Protein AF-X0VNX2-F1 (afdb_monomer)

Nearest PDB structures (foldseek):
  1aor-assembly1_B  TM=9.567E-01  e=1.109E-18  Pyrococcus furiosus
  1b4n-assembly1_D  TM=9.489E-01  e=1.816E-16  Pyrococcus furiosus
  8c0z-assembly1_A  TM=9.147E-01  e=2.498E-16  Aromatoleum aromaticum
  6x6u-assembly1_C  TM=9.222E-01  e=1.844E-14  Pyrococcus furiosus COM1

Radius of gyration: 19.94 Å; Cα contacts (8 Å, |Δi|>4): 440; chains: 1; bounding box: 44×45×60 Å

Foldseek 3Di:
DADPLADDPAFDCVVVVCVVVVHDDDDDDDDDDDDDPDVPVVCVVLVVVLVVLVPDPCLVVQLQQPQLQCLVVQQVLQWFAALLNPGSHDPLSVLQGSVVQNVAFFDHFADDPPDPSRNWTWTADCDDPLHGQTHTDDHPQLSRLQPRRLQASHNSLSSVLSSLCNVLSHRSNQLSLVNSLVQVCVVVVLDDCVLVVVDHDHRNPSVSSSVLSVCLSVCHRNNVQSVVALVSVCVVRVVSVVRQDDDPRTGDTRTHCVSPVVVD

Sequence (264 aa):
FTSEWSRNAGRIGIGAVMGSKNLKAIVVRGGKDMPVADIDRVIKISTQAYKELNAHPMMNQWQRQGLMGVMDYANEMGILPTYNFRDTHYEKAGDINGSTMEANYKIGNTACFGCPMCCGNINLVKEGKYAGTVVEGPEYETAAMLGSNVGINNFACILRGNHLCDDLGVDTISMGNLIAAVIEGYEKELLTLDDLDGKPIGWGDEQRILELIEQTAKCESIGATLALGAKGVLKRWPQLESAVLHVKGLEQSAYDCRGASSMA

pLDDT: mean 96.73, std 3.02, range [74.62, 98.88]

InterPro domains:
  IPR001203 Aldehyde ferredoxin oxidoreductase, C-terminal [PF01314] (45-264)
  IPR013983 Aldehyde ferredoxin oxidoreductase, N-terminal [PF02730] (5-30)
  IPR013984 Aldehyde ferredoxin oxidoreductase, domain 2 [G3DSA:1.10.569.10] (66-255)
  IPR013985 Aldehyde ferredoxin oxidoreductase, domain 3 [G3DSA:1.10.599.10] (65-264)
  IPR036021 Aldehyde ferredoxin oxidoreductase-like, C-terminal [SSF48310] (36-264)
  IPR036503 Aldehyde ferredoxin oxidoreductase, N-terminal domain superfamily [G3DSA:3.60.9.10] (1-36)
  IPR036503 Aldehyde ferredoxin oxidoreductase, N-terminal domain superfamily [SSF56228] (4-36)
  IPR051919 Tungsten-dependent aldehyde ferredoxin oxidoreductase [PTHR30038] (3-263)

Structure (mmCIF, N/CA/C/O backbone):
data_AF-X0VNX2-F1
#
_entry.id   AF-X0VNX2-F1
#
loop_
_atom_site.group_PDB
_atom_site.id
_atom_site.type_symbol
_atom_site.label_atom_id
_atom_site.label_alt_id
_atom_site.label_comp_id
_atom_site.label_asym_id
_atom_site.label_entity_id
_atom_site.label_seq_id
_atom_site.pdbx_PDB_ins_code
_atom_site.Cartn_x
_atom_site.Cartn_y
_atom_site.Cartn_z
_atom_site.occupancy
_atom_site.B_iso_or_equiv
_atom_site.auth_seq_id
_atom_site.auth_comp_id
_atom_site.auth_asym_id
_atom_site.auth_atom_id
_atom_site.pdbx_PDB_model_num
ATOM 1 N N . PHE A 1 1 ? 1.371 -12.497 -2.703 1.00 74.62 1 PHE A N 1
ATOM 2 C CA . PHE A 1 1 ? 2.709 -13.093 -2.486 1.00 74.62 1 PHE A CA 1
ATOM 3 C C . PHE A 1 1 ? 3.752 -12.137 -3.039 1.00 74.62 1 PHE A C 1
ATOM 5 O O . PHE A 1 1 ? 3.437 -11.433 -3.996 1.00 74.62 1 PHE A O 1
ATOM 12 N N . THR A 1 2 ? 4.942 -12.107 -2.444 1.00 84.25 2 THR A N 1
ATOM 13 C CA . THR A 1 2 ? 6.013 -11.150 -2.772 1.00 84.25 2 THR A CA 1
ATOM 14 C C . THR A 1 2 ? 7.145 -11.861 -3.522 1.00 84.25 2 THR A C 1
ATOM 16 O O . THR A 1 2 ? 7.442 -13.026 -3.252 1.00 84.25 2 THR A O 1
ATOM 19 N N . SER A 1 3 ? 7.756 -11.181 -4.487 1.00 90.38 3 SER A N 1
ATOM 20 C CA . SER A 1 3 ? 8.905 -11.625 -5.284 1.00 90.38 3 SER A CA 1
ATOM 21 C C . SER A 1 3 ? 9.914 -10.484 -5.404 1.00 90.38 3 SER A C 1
ATOM 23 O O . SER A 1 3 ? 9.538 -9.334 -5.223 1.00 90.38 3 SER A O 1
ATOM 25 N N . GLU A 1 4 ? 11.192 -10.787 -5.657 1.00 85.44 4 GLU A N 1
ATOM 26 C CA . GLU A 1 4 ? 12.245 -9.763 -5.818 1.00 85.44 4 GLU A CA 1
ATOM 27 C C . GLU A 1 4 ? 12.226 -8.689 -4.709 1.00 85.44 4 GLU A C 1
ATOM 29 O O . GLU A 1 4 ? 12.265 -7.498 -4.992 1.00 85.44 4 GLU A O 1
ATOM 34 N N . TRP A 1 5 ? 12.136 -9.129 -3.445 1.00 85.94 5 TRP A N 1
ATOM 35 C CA . TRP A 1 5 ? 12.034 -8.305 -2.227 1.00 85.94 5 TRP A CA 1
ATOM 36 C C . TRP A 1 5 ? 10.717 -7.522 -2.044 1.00 85.94 5 TRP A C 1
ATOM 38 O O . TRP A 1 5 ? 10.200 -7.531 -0.933 1.00 85.94 5 TRP A O 1
ATOM 48 N N . SER A 1 6 ? 10.127 -6.946 -3.095 1.00 89.00 6 SER A N 1
ATOM 49 C CA . SER A 1 6 ? 9.011 -5.979 -2.987 1.00 89.00 6 SER A CA 1
ATOM 50 C C . SER A 1 6 ? 7.908 -6.112 -4.048 1.00 89.00 6 SER A C 1
ATOM 52 O O . SER A 1 6 ? 6.901 -5.418 -3.996 1.00 89.00 6 SER A O 1
ATOM 54 N N . ARG A 1 7 ? 8.057 -6.980 -5.056 1.00 93.06 7 ARG A N 1
ATOM 55 C CA . ARG A 1 7 ? 7.089 -7.114 -6.158 1.00 93.06 7 ARG A CA 1
ATOM 56 C C . ARG A 1 7 ? 5.939 -8.021 -5.760 1.00 93.06 7 ARG A C 1
ATOM 58 O O . ARG A 1 7 ? 6.142 -9.226 -5.576 1.00 93.06 7 ARG A O 1
ATOM 65 N N . ASN A 1 8 ? 4.723 -7.487 -5.698 1.00 93.31 8 ASN A N 1
ATOM 66 C CA . ASN A 1 8 ? 3.573 -8.247 -5.221 1.00 93.31 8 ASN A CA 1
ATOM 67 C C . ASN A 1 8 ? 2.614 -8.642 -6.346 1.00 93.31 8 ASN A C 1
ATOM 69 O O . ASN A 1 8 ? 2.212 -7.843 -7.188 1.00 93.31 8 ASN A O 1
ATOM 73 N N . ALA A 1 9 ? 2.124 -9.872 -6.259 1.00 92.88 9 ALA A N 1
ATOM 74 C CA . ALA A 1 9 ? 0.806 -10.212 -6.768 1.00 92.88 9 ALA A CA 1
ATOM 75 C C . ALA A 1 9 ? -0.128 -10.250 -5.543 1.00 92.88 9 ALA A C 1
ATOM 77 O O . ALA A 1 9 ? -0.164 -11.229 -4.785 1.00 92.88 9 ALA A O 1
ATOM 78 N N . GLY A 1 10 ? -0.724 -9.085 -5.257 1.00 86.50 10 GLY A N 1
ATOM 79 C CA . GLY A 1 10 ? -1.229 -8.738 -3.922 1.00 86.50 10 GLY A CA 1
ATOM 80 C C . GLY A 1 10 ? -2.707 -9.039 -3.679 1.00 86.50 10 GLY A C 1
ATOM 81 O O . GLY A 1 10 ? -3.056 -9.551 -2.621 1.00 86.50 10 GLY A O 1
ATOM 82 N N . ARG A 1 11 ? -3.577 -8.774 -4.657 1.00 95.50 11 ARG A N 1
ATOM 83 C CA . ARG A 1 11 ? -5.034 -8.789 -4.446 1.00 95.50 11 ARG A CA 1
ATOM 84 C C . ARG A 1 11 ? -5.656 -10.180 -4.618 1.00 95.50 11 ARG A C 1
ATOM 86 O O . ARG A 1 11 ? -4.986 -11.138 -5.007 1.00 95.50 11 ARG A O 1
ATOM 93 N N . ILE A 1 12 ? -6.958 -10.283 -4.331 1.00 95.25 12 ILE A N 1
ATOM 94 C CA . ILE A 1 12 ? -7.830 -11.462 -4.540 1.00 95.25 12 ILE A CA 1
ATOM 95 C C . ILE A 1 12 ? -7.378 -12.767 -3.851 1.00 95.25 12 ILE A C 1
ATOM 97 O O . ILE A 1 12 ? -7.804 -13.856 -4.230 1.00 95.25 12 ILE A O 1
ATOM 101 N N . GLY A 1 13 ? -6.528 -12.680 -2.825 1.00 95.12 13 GLY A N 1
ATOM 102 C CA . GLY A 1 13 ? -6.224 -13.813 -1.945 1.00 95.12 13 GLY A CA 1
ATOM 103 C C . GLY A 1 13 ? -5.364 -14.919 -2.566 1.00 95.12 13 GLY A C 1
ATOM 104 O O . GLY A 1 13 ? -5.323 -16.030 -2.037 1.00 95.12 13 GLY A O 1
ATOM 105 N N . ILE A 1 14 ? -4.628 -14.657 -3.651 1.00 95.44 14 ILE A N 1
ATOM 106 C CA . ILE A 1 14 ? -3.769 -15.686 -4.269 1.00 95.44 14 ILE A CA 1
ATOM 107 C C . ILE A 1 14 ? -2.682 -16.217 -3.317 1.00 95.44 14 ILE A C 1
ATOM 109 O O . ILE A 1 14 ? -2.305 -17.385 -3.400 1.00 95.44 14 ILE A O 1
ATOM 113 N N . GLY A 1 15 ? -2.212 -15.389 -2.375 1.00 95.94 15 GLY A N 1
ATOM 114 C CA . GLY A 1 15 ? -1.296 -15.815 -1.313 1.00 95.94 15 GLY A CA 1
ATOM 115 C C . GLY A 1 15 ? -1.932 -16.843 -0.372 1.00 95.94 15 GLY A C 1
ATOM 116 O O . GLY A 1 15 ? -1.297 -17.840 -0.035 1.00 95.94 15 GLY A O 1
ATOM 117 N N . ALA A 1 16 ? -3.211 -16.665 -0.031 1.00 96.00 16 ALA A N 1
ATOM 118 C CA . ALA A 1 16 ? -3.965 -17.628 0.768 1.00 96.00 16 ALA A CA 1
ATOM 119 C C . ALA A 1 16 ? -4.190 -18.945 0.004 1.00 96.00 16 ALA A C 1
ATOM 121 O O . ALA A 1 16 ? -4.048 -20.022 0.581 1.00 96.00 16 ALA A O 1
ATOM 1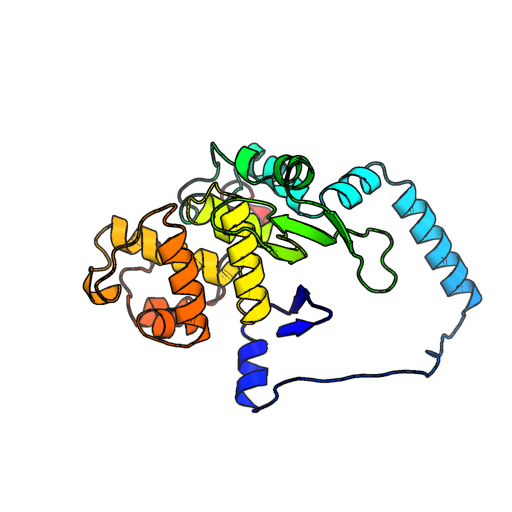22 N N . VAL A 1 17 ? -4.449 -18.891 -1.311 1.00 97.44 17 VAL A N 1
ATOM 123 C CA . VAL A 1 17 ? -4.537 -20.101 -2.154 1.00 97.44 17 VAL A CA 1
ATOM 124 C C . VAL A 1 17 ? -3.215 -20.871 -2.146 1.00 97.44 17 VAL A C 1
ATOM 126 O O . VAL A 1 17 ? -3.214 -22.092 -1.984 1.00 97.44 17 VAL A O 1
ATOM 129 N N . MET A 1 18 ? -2.086 -20.176 -2.276 1.00 97.69 18 MET A N 1
ATOM 130 C CA . MET A 1 18 ? -0.751 -20.771 -2.198 1.00 97.69 18 MET A CA 1
ATOM 131 C C . MET A 1 18 ? -0.491 -21.411 -0.819 1.00 97.69 18 MET A C 1
ATOM 133 O O . MET A 1 18 ? -0.101 -22.579 -0.747 1.00 97.69 18 MET A O 1
ATOM 137 N N . GLY A 1 19 ? -0.815 -20.703 0.268 1.00 97.00 19 GLY A N 1
ATOM 138 C CA . GLY A 1 19 ? -0.728 -21.213 1.641 1.00 97.00 19 GLY A CA 1
ATOM 139 C C . GLY A 1 19 ? -1.615 -22.435 1.902 1.00 97.00 19 GLY A C 1
ATOM 140 O O . GLY A 1 19 ? -1.159 -23.395 2.515 1.00 97.00 19 GLY A O 1
ATOM 141 N N . SER A 1 20 ? -2.834 -22.472 1.348 1.00 98.00 20 SER A N 1
ATOM 142 C CA . SER A 1 20 ? -3.760 -23.615 1.480 1.00 98.00 20 SER A CA 1
ATOM 143 C C . SER A 1 20 ? -3.210 -24.921 0.892 1.00 98.00 20 SER A C 1
ATOM 145 O O . SER A 1 20 ? -3.667 -26.011 1.229 1.00 98.00 20 SER A O 1
ATOM 147 N N . LYS A 1 21 ? -2.214 -24.814 0.005 1.00 98.31 21 LYS A N 1
ATOM 148 C CA . LYS A 1 21 ? -1.513 -25.943 -0.614 1.00 98.31 21 LYS A CA 1
ATOM 149 C C . LYS A 1 21 ? -0.204 -26.290 0.098 1.00 98.31 21 LYS A C 1
ATOM 151 O O . LYS A 1 21 ? 0.567 -27.081 -0.437 1.00 98.31 21 LYS A O 1
ATOM 156 N N . ASN A 1 22 ? 0.067 -25.697 1.264 1.00 98.12 22 ASN A N 1
ATOM 157 C CA . ASN A 1 22 ? 1.344 -25.802 1.975 1.00 98.12 22 ASN A CA 1
ATOM 158 C C . ASN A 1 22 ? 2.557 -25.448 1.092 1.00 98.12 22 ASN A C 1
ATOM 160 O O . ASN A 1 22 ? 3.652 -25.978 1.274 1.00 98.12 22 ASN A O 1
ATOM 164 N N . LEU A 1 23 ? 2.370 -24.549 0.120 1.00 97.94 23 LEU A N 1
ATOM 165 C CA . LEU A 1 23 ? 3.428 -24.103 -0.778 1.00 97.94 23 LEU A CA 1
ATOM 166 C C . LEU A 1 23 ? 4.003 -22.784 -0.255 1.00 97.94 23 LEU A C 1
ATOM 168 O O . LEU A 1 23 ? 3.351 -21.751 -0.340 1.00 97.94 23 LEU A O 1
ATOM 172 N N . LYS A 1 24 ? 5.226 -22.800 0.287 1.00 96.38 24 LYS A N 1
ATOM 173 C CA . LYS A 1 24 ? 5.840 -21.586 0.858 1.00 96.38 24 LYS A CA 1
ATOM 174 C C . LYS A 1 24 ? 6.467 -20.668 -0.191 1.00 96.38 24 LYS A C 1
ATOM 176 O O . LYS A 1 24 ? 6.370 -19.452 -0.067 1.00 96.38 24 LYS A O 1
ATOM 181 N N . ALA A 1 25 ? 7.126 -21.236 -1.197 1.00 97.12 25 ALA A N 1
ATOM 182 C CA . ALA A 1 25 ? 7.833 -20.483 -2.227 1.00 97.12 25 ALA A CA 1
ATOM 183 C C . ALA A 1 25 ? 7.963 -21.302 -3.515 1.00 97.12 25 ALA A C 1
ATOM 185 O O . ALA A 1 25 ? 7.933 -22.532 -3.486 1.00 97.12 25 ALA A O 1
ATOM 186 N N . ILE A 1 26 ? 8.159 -20.604 -4.632 1.00 96.62 26 ILE A N 1
ATOM 187 C CA . ILE A 1 26 ? 8.591 -21.184 -5.904 1.00 96.62 26 ILE A CA 1
ATOM 188 C C . ILE A 1 26 ? 9.916 -20.514 -6.257 1.00 96.62 26 ILE A C 1
ATOM 190 O O . ILE A 1 26 ? 9.979 -19.292 -6.368 1.00 96.62 26 ILE A O 1
ATOM 194 N N . VAL A 1 27 ? 10.971 -21.311 -6.417 1.00 97.12 27 VAL A N 1
ATOM 195 C CA . VAL A 1 27 ? 12.304 -20.820 -6.785 1.00 97.12 27 VAL A CA 1
ATOM 196 C C . VAL A 1 27 ? 12.593 -21.245 -8.215 1.00 97.12 27 VAL A C 1
ATOM 198 O O . VAL A 1 27 ? 12.526 -22.429 -8.541 1.00 97.12 27 VAL A O 1
ATOM 201 N N . VAL A 1 28 ? 12.916 -20.276 -9.069 1.00 95.81 28 VAL A N 1
ATOM 202 C CA . VAL A 1 28 ? 13.176 -20.504 -10.492 1.00 95.81 28 VAL A CA 1
ATOM 203 C C . VAL A 1 28 ? 14.560 -19.973 -10.842 1.00 95.81 28 VAL A C 1
ATOM 205 O O . VAL A 1 28 ? 14.919 -18.860 -10.472 1.00 95.81 28 VAL A O 1
ATOM 208 N N . ARG A 1 29 ? 15.335 -20.767 -11.587 1.00 96.44 29 ARG A N 1
ATOM 209 C CA . ARG A 1 29 ? 16.589 -20.341 -12.215 1.00 96.44 29 ARG A CA 1
ATOM 210 C C . ARG A 1 29 ? 16.601 -20.814 -13.662 1.00 96.44 29 ARG A C 1
ATOM 212 O O . ARG A 1 29 ? 16.551 -22.013 -13.923 1.00 96.44 29 ARG A O 1
ATOM 219 N N . GLY A 1 30 ? 16.672 -19.867 -14.590 1.00 94.81 30 GLY A N 1
ATOM 220 C CA . GLY A 1 30 ? 16.819 -20.123 -16.020 1.00 94.81 30 GLY A CA 1
ATOM 221 C C . GLY A 1 30 ? 18.222 -19.762 -16.502 1.00 94.81 30 GLY A C 1
ATOM 222 O O . GLY A 1 30 ? 18.839 -18.840 -15.980 1.00 94.81 30 GLY A O 1
ATOM 223 N N . GLY A 1 31 ? 18.725 -20.493 -17.495 1.00 96.31 31 GLY A N 1
ATOM 224 C CA . GLY A 1 31 ? 19.989 -20.190 -18.182 1.00 96.31 31 GLY A CA 1
ATOM 225 C C . GLY A 1 31 ? 19.948 -20.537 -19.670 1.00 96.31 31 GLY A C 1
ATOM 226 O O . GLY A 1 31 ? 20.988 -20.722 -20.285 1.00 96.31 31 GLY A O 1
ATOM 227 N N . LYS A 1 32 ? 18.741 -20.713 -20.215 1.00 95.81 32 LYS A N 1
ATOM 228 C CA . LYS A 1 32 ? 18.512 -20.988 -21.632 1.00 95.81 32 LYS A CA 1
ATOM 229 C C . LYS A 1 32 ? 18.098 -19.699 -22.320 1.00 95.81 32 LYS A C 1
ATOM 231 O O . LYS A 1 32 ? 17.362 -18.910 -21.728 1.00 95.81 32 LYS A O 1
ATOM 236 N N . ASP A 1 33 ? 18.493 -19.559 -23.574 1.00 93.88 33 ASP A N 1
ATOM 237 C CA . ASP A 1 33 ? 17.974 -18.504 -24.432 1.00 93.88 33 ASP A CA 1
ATOM 238 C C . ASP A 1 33 ? 16.488 -18.733 -24.720 1.00 93.88 33 ASP A C 1
ATOM 240 O O . ASP A 1 33 ? 16.012 -19.872 -24.817 1.00 93.88 33 ASP A O 1
ATOM 244 N N . MET A 1 34 ? 15.747 -17.637 -24.863 1.00 92.31 34 MET A N 1
ATOM 245 C CA . MET A 1 34 ? 14.368 -17.685 -25.333 1.00 92.31 34 MET A CA 1
ATOM 246 C C . MET A 1 34 ? 14.378 -17.677 -26.866 1.00 92.31 34 MET A C 1
ATOM 248 O O . MET A 1 34 ? 14.891 -16.719 -27.446 1.00 92.31 34 MET A O 1
ATOM 252 N N . PRO A 1 35 ? 13.837 -18.704 -27.546 1.00 94.50 35 PRO A N 1
ATOM 253 C CA . PRO A 1 35 ? 13.785 -18.712 -29.002 1.00 94.50 35 PRO A CA 1
ATOM 254 C C . PRO A 1 35 ? 12.860 -17.597 -29.503 1.00 94.50 35 PRO A C 1
ATOM 256 O O . PRO A 1 35 ? 11.710 -17.487 -29.079 1.00 94.50 35 PRO A O 1
ATOM 259 N N . VAL A 1 36 ? 13.364 -16.780 -30.426 1.00 96.31 36 VAL A N 1
ATOM 260 C CA . VAL A 1 36 ? 12.645 -15.662 -31.050 1.00 96.31 36 VAL A CA 1
ATOM 261 C C . VAL A 1 36 ? 12.612 -15.892 -32.558 1.00 96.31 36 VAL A C 1
ATOM 263 O O . VAL A 1 36 ? 13.623 -16.266 -33.144 1.00 96.31 36 VAL A O 1
ATOM 266 N N . ALA A 1 37 ? 11.456 -15.671 -33.190 1.00 97.75 37 ALA A N 1
ATOM 267 C CA . ALA A 1 37 ? 11.281 -15.910 -34.626 1.00 97.75 37 ALA A CA 1
ATOM 268 C C . ALA A 1 37 ? 12.132 -14.976 -35.511 1.00 97.75 37 ALA A C 1
ATOM 270 O O . ALA A 1 37 ? 12.627 -15.402 -36.548 1.00 97.75 37 ALA A O 1
ATOM 271 N N . ASP A 1 38 ? 12.292 -13.715 -35.102 1.00 98.00 38 ASP A N 1
ATOM 272 C CA . ASP A 1 38 ? 13.058 -12.683 -35.810 1.00 98.00 38 ASP A CA 1
ATOM 273 C C . ASP A 1 38 ? 13.716 -11.749 -34.780 1.00 98.00 38 ASP A C 1
ATOM 275 O O . ASP A 1 38 ? 13.087 -10.828 -34.246 1.00 98.00 38 ASP A O 1
ATOM 279 N N . ILE A 1 39 ? 14.972 -12.046 -34.436 1.00 96.94 39 ILE A N 1
ATOM 280 C CA . ILE A 1 39 ? 15.707 -11.321 -33.395 1.00 96.94 39 ILE A CA 1
ATOM 281 C C . ILE A 1 39 ? 16.036 -9.884 -33.815 1.00 96.94 39 ILE A C 1
ATOM 283 O O . ILE A 1 39 ? 15.912 -8.967 -33.002 1.00 96.94 39 ILE A O 1
ATOM 287 N N . ASP A 1 40 ? 16.362 -9.663 -35.089 1.00 98.19 40 ASP A N 1
ATOM 288 C CA . ASP A 1 40 ? 16.706 -8.341 -35.617 1.00 98.19 40 ASP A CA 1
ATOM 289 C C . ASP A 1 40 ? 15.507 -7.396 -35.531 1.00 98.19 40 ASP A C 1
ATOM 291 O O . ASP A 1 40 ? 15.630 -6.235 -35.118 1.00 98.19 40 ASP A O 1
ATOM 295 N N . ARG A 1 41 ? 14.309 -7.901 -35.847 1.00 98.25 41 ARG A N 1
ATOM 296 C CA . ARG A 1 41 ? 13.074 -7.130 -35.706 1.00 98.25 41 ARG A CA 1
ATOM 297 C C . ARG A 1 41 ? 12.746 -6.819 -34.250 1.00 98.25 41 ARG A C 1
ATOM 299 O O . ARG A 1 41 ? 12.353 -5.686 -33.967 1.00 98.25 41 ARG A O 1
ATOM 306 N N . VAL A 1 42 ? 12.919 -7.771 -33.329 1.00 97.12 42 VAL A N 1
ATOM 307 C CA . VAL A 1 42 ? 12.709 -7.528 -31.889 1.00 97.12 42 VAL A CA 1
ATOM 308 C C . VAL A 1 42 ? 13.666 -6.455 -31.373 1.00 97.12 42 VAL A C 1
ATOM 310 O O . VAL A 1 42 ? 13.219 -5.522 -30.702 1.00 97.12 42 VAL A O 1
ATOM 313 N N . ILE A 1 43 ? 14.950 -6.525 -31.733 1.00 96.81 43 ILE A N 1
ATOM 314 C CA . ILE A 1 43 ? 15.948 -5.515 -31.358 1.00 96.81 43 ILE A CA 1
ATOM 315 C C . ILE A 1 43 ? 15.556 -4.144 -31.912 1.00 96.81 43 ILE A C 1
ATOM 317 O O . ILE A 1 43 ? 15.579 -3.154 -31.174 1.00 96.81 43 ILE A O 1
ATOM 321 N N . LYS A 1 44 ? 15.154 -4.070 -33.187 1.00 98.38 44 LYS A N 1
ATOM 322 C CA . LYS A 1 44 ? 14.756 -2.813 -33.835 1.00 98.38 44 LYS A CA 1
ATOM 323 C C . LYS A 1 44 ? 13.562 -2.162 -33.135 1.00 98.38 44 LYS A C 1
ATOM 325 O O . LYS A 1 44 ? 13.624 -0.976 -32.818 1.00 98.38 44 LYS A O 1
ATOM 330 N N . ILE A 1 45 ? 12.497 -2.927 -32.883 1.00 97.81 45 ILE A N 1
ATOM 331 C CA . ILE A 1 45 ? 11.273 -2.422 -32.241 1.00 97.81 45 ILE A CA 1
ATOM 332 C C . ILE A 1 45 ? 11.553 -2.020 -30.793 1.00 97.81 45 ILE A C 1
ATOM 334 O O . ILE A 1 45 ? 11.186 -0.920 -30.391 1.00 97.81 45 ILE A O 1
ATOM 338 N N . SER A 1 46 ? 12.250 -2.865 -30.028 1.00 96.56 46 SER A N 1
ATOM 339 C CA . SER A 1 46 ? 12.546 -2.581 -28.618 1.00 96.56 46 SER A CA 1
ATOM 340 C C . SER A 1 46 ? 13.410 -1.329 -28.481 1.00 96.56 46 SER A C 1
ATOM 342 O O . SER A 1 46 ? 13.119 -0.459 -27.670 1.00 96.56 46 SER A O 1
ATOM 344 N N . THR A 1 47 ? 14.434 -1.186 -29.330 1.00 97.31 47 THR A N 1
ATOM 345 C CA . THR A 1 47 ? 15.302 0.002 -29.352 1.00 97.31 47 THR A CA 1
ATOM 346 C C . THR A 1 47 ? 14.521 1.272 -29.679 1.00 97.31 47 THR A C 1
ATOM 348 O O . THR A 1 47 ? 14.769 2.314 -29.073 1.00 97.31 47 THR A O 1
ATOM 351 N N . GLN A 1 48 ? 13.582 1.202 -30.625 1.00 97.94 48 GLN A N 1
ATOM 352 C CA . GLN A 1 48 ? 12.720 2.335 -30.952 1.00 97.94 48 GLN A CA 1
ATOM 353 C C . GLN A 1 48 ? 11.804 2.694 -29.773 1.00 97.94 48 GLN A C 1
ATOM 355 O O . GLN A 1 48 ? 11.764 3.857 -29.383 1.00 97.94 48 GLN A O 1
ATOM 360 N N . ALA A 1 49 ? 11.167 1.701 -29.146 1.00 96.81 49 ALA A N 1
ATOM 361 C CA . ALA A 1 49 ? 10.320 1.905 -27.973 1.00 96.81 49 ALA A CA 1
ATOM 362 C C . ALA A 1 49 ? 11.095 2.529 -26.798 1.00 96.81 49 ALA A C 1
ATOM 364 O O . ALA A 1 49 ? 10.619 3.480 -26.184 1.00 96.81 49 ALA A O 1
ATOM 365 N N . TYR A 1 50 ? 12.323 2.066 -26.526 1.00 96.69 50 TYR A N 1
ATOM 366 C CA . TYR A 1 50 ? 13.189 2.675 -25.511 1.00 96.69 50 TYR A CA 1
ATOM 367 C C . TYR A 1 50 ? 13.498 4.142 -25.813 1.00 96.69 50 TYR A C 1
ATOM 369 O O . TYR A 1 50 ? 13.478 4.970 -24.906 1.00 96.69 50 TYR A O 1
ATOM 377 N N . LYS A 1 51 ? 13.785 4.481 -27.077 1.00 96.62 51 LYS A N 1
ATOM 378 C CA . LYS A 1 51 ? 14.060 5.867 -27.483 1.00 96.62 51 LYS A CA 1
ATOM 379 C C . LYS A 1 51 ? 12.840 6.763 -27.305 1.00 96.62 51 LYS A C 1
ATOM 381 O O . LYS A 1 51 ? 12.979 7.849 -26.755 1.00 96.62 51 LYS A O 1
ATOM 386 N N . GLU A 1 52 ? 11.672 6.310 -27.750 1.00 96.31 52 GLU A N 1
ATOM 387 C CA . GLU A 1 52 ? 10.416 7.058 -27.630 1.00 96.31 52 GLU A CA 1
ATOM 388 C C . GLU A 1 52 ? 10.045 7.295 -26.167 1.00 96.31 52 GLU A C 1
ATOM 390 O O . GLU A 1 52 ? 9.752 8.423 -25.778 1.00 96.31 52 GLU A O 1
ATOM 395 N N . LEU A 1 53 ? 10.141 6.254 -25.339 1.00 95.50 53 LEU A N 1
ATOM 396 C CA . LEU A 1 53 ? 9.835 6.344 -23.919 1.00 95.50 53 LEU A CA 1
ATOM 397 C C . LEU A 1 53 ? 10.819 7.256 -23.174 1.00 95.50 53 LEU A C 1
ATOM 399 O O . LEU A 1 53 ? 10.392 8.100 -22.394 1.00 95.50 53 LEU A O 1
ATOM 403 N N . ASN A 1 54 ? 12.121 7.157 -23.462 1.00 93.25 54 ASN A N 1
ATOM 404 C CA . ASN A 1 54 ? 13.129 8.047 -22.875 1.00 93.25 54 ASN A CA 1
ATOM 405 C C . ASN A 1 54 ? 12.959 9.512 -23.305 1.00 93.25 54 ASN A C 1
ATOM 407 O O . ASN A 1 54 ? 13.323 10.411 -22.551 1.00 93.25 54 ASN A O 1
ATOM 411 N N . ALA A 1 55 ? 12.425 9.758 -24.503 1.00 95.56 55 ALA A N 1
ATOM 412 C CA . ALA A 1 55 ? 12.135 11.101 -24.995 1.00 95.56 55 ALA A CA 1
ATOM 413 C C . ALA A 1 55 ? 10.808 11.667 -24.460 1.00 95.56 55 ALA A C 1
ATOM 415 O O . ALA A 1 55 ? 10.533 12.854 -24.652 1.00 95.56 55 ALA A O 1
ATOM 416 N N . HIS A 1 56 ? 9.975 10.848 -23.808 1.00 96.06 56 HIS A N 1
ATOM 417 C CA . HIS A 1 56 ? 8.679 11.290 -23.315 1.00 96.06 56 HIS A CA 1
ATOM 418 C C . HIS A 1 56 ? 8.849 12.343 -22.200 1.00 96.06 56 HIS A C 1
ATOM 420 O O . HIS A 1 56 ? 9.576 12.087 -21.236 1.00 96.06 56 HIS A O 1
ATOM 426 N N . PRO A 1 57 ? 8.150 13.496 -22.249 1.00 95.62 57 PRO A N 1
ATOM 427 C CA . PRO A 1 57 ? 8.339 14.582 -21.278 1.00 95.62 57 PRO A CA 1
ATOM 428 C C . PRO A 1 57 ? 8.132 14.169 -19.815 1.00 95.62 57 PRO A C 1
ATOM 430 O O . PRO A 1 57 ? 8.805 14.674 -18.922 1.00 95.62 57 PRO A O 1
ATOM 433 N N . MET A 1 58 ? 7.228 13.215 -19.565 1.00 93.25 58 MET A N 1
ATOM 434 C CA . MET A 1 58 ? 6.946 12.720 -18.212 1.00 93.25 58 MET A CA 1
ATOM 435 C C . MET A 1 58 ? 7.959 11.691 -17.698 1.00 93.25 58 MET A C 1
ATOM 437 O O . MET A 1 58 ? 7.906 11.347 -16.522 1.00 93.25 58 MET A O 1
ATOM 441 N N . MET A 1 59 ? 8.880 11.191 -18.531 1.00 94.69 59 MET A N 1
ATOM 442 C CA . MET A 1 59 ? 9.780 10.099 -18.142 1.00 94.69 59 MET A CA 1
ATOM 443 C C . MET A 1 59 ? 10.649 10.467 -16.935 1.00 94.69 59 MET A C 1
ATOM 445 O O . MET A 1 59 ? 10.809 9.665 -16.017 1.00 94.69 59 MET A O 1
ATOM 449 N N . ASN A 1 60 ? 11.158 11.704 -16.894 1.00 93.31 60 ASN A N 1
ATOM 450 C CA . ASN A 1 60 ? 11.963 12.174 -15.768 1.00 93.31 60 ASN A CA 1
ATOM 451 C C . ASN A 1 60 ? 11.151 12.226 -14.466 1.00 93.31 60 ASN A C 1
ATOM 453 O O . ASN A 1 60 ? 11.603 11.717 -13.444 1.00 93.31 60 ASN A O 1
ATOM 457 N N . GLN A 1 61 ? 9.940 12.789 -14.509 1.00 93.44 61 GLN A N 1
ATOM 458 C CA . GLN A 1 61 ? 9.049 12.831 -13.348 1.00 93.44 61 GLN A CA 1
ATOM 459 C C . GLN A 1 61 ? 8.670 11.416 -12.890 1.00 93.44 61 GLN A C 1
ATOM 461 O O . GLN A 1 61 ? 8.678 11.127 -11.695 1.00 93.44 61 GLN A O 1
ATOM 466 N N . TRP A 1 62 ? 8.413 10.513 -13.836 1.00 95.19 62 TRP A N 1
ATOM 467 C CA . TRP A 1 62 ? 8.064 9.126 -13.551 1.00 95.19 62 TRP A CA 1
ATOM 468 C C . TRP A 1 62 ? 9.204 8.362 -12.867 1.00 95.19 62 TRP A C 1
ATOM 470 O O . TRP A 1 62 ? 8.974 7.668 -11.886 1.00 95.19 62 TRP A O 1
ATOM 480 N N . GLN A 1 63 ? 10.451 8.539 -13.305 1.00 95.00 63 GLN A N 1
ATOM 481 C CA . GLN A 1 63 ? 11.627 7.961 -12.633 1.00 95.00 63 GLN A CA 1
ATOM 482 C C . GLN A 1 63 ? 11.896 8.586 -11.255 1.00 95.00 63 GLN A C 1
ATOM 484 O O . GLN A 1 63 ? 12.519 7.976 -10.382 1.00 95.00 63 GLN A O 1
ATOM 489 N N . ARG A 1 64 ? 11.467 9.833 -11.056 1.00 95.94 64 ARG A N 1
ATOM 490 C CA . ARG A 1 64 ? 11.646 10.573 -9.807 1.00 95.94 64 ARG A CA 1
ATOM 491 C C . ARG A 1 64 ? 10.640 10.192 -8.732 1.00 95.94 64 ARG A C 1
ATOM 493 O O . ARG A 1 64 ? 11.035 10.083 -7.577 1.00 95.94 64 ARG A O 1
ATOM 500 N N . GLN A 1 65 ? 9.383 9.954 -9.090 1.00 97.25 65 GLN A N 1
ATOM 501 C CA . GLN A 1 65 ? 8.321 9.730 -8.102 1.00 97.25 65 GLN A CA 1
ATOM 502 C C . GLN A 1 65 ? 7.571 8.408 -8.285 1.00 97.25 65 GLN A C 1
ATOM 504 O O . GLN A 1 65 ? 6.917 7.947 -7.352 1.00 97.25 65 GLN A O 1
ATOM 509 N N . GLY A 1 66 ? 7.664 7.759 -9.444 1.00 96.44 66 GLY A N 1
ATOM 510 C CA . GLY A 1 66 ? 6.833 6.602 -9.766 1.00 96.44 66 GLY A CA 1
ATOM 511 C C . GLY A 1 66 ? 5.353 6.932 -9.581 1.00 96.44 66 GLY A C 1
ATOM 512 O O . GLY A 1 66 ? 4.910 8.042 -9.892 1.00 96.44 66 GLY A O 1
ATOM 513 N N . LEU A 1 67 ? 4.595 5.996 -9.008 1.00 96.88 67 LEU A N 1
ATOM 514 C CA . LEU A 1 67 ? 3.180 6.232 -8.727 1.00 96.88 67 LEU A CA 1
ATOM 515 C C . LEU A 1 67 ? 2.951 7.273 -7.630 1.00 96.88 67 LEU A C 1
ATOM 517 O O . LEU A 1 67 ? 1.882 7.867 -7.605 1.00 96.88 67 LEU A O 1
ATOM 521 N N . MET A 1 68 ? 3.927 7.588 -6.773 1.00 98.19 68 MET A N 1
ATOM 522 C CA . MET A 1 68 ? 3.724 8.596 -5.722 1.00 98.19 68 MET A CA 1
ATOM 523 C C . MET A 1 68 ? 3.419 10.000 -6.259 1.00 98.19 68 MET A C 1
ATOM 525 O O . MET A 1 68 ? 2.829 10.803 -5.537 1.00 98.19 68 MET A O 1
ATOM 529 N N . GLY A 1 69 ? 3.738 10.285 -7.528 1.00 95.75 69 GLY A N 1
ATOM 530 C CA . GLY A 1 69 ? 3.305 11.517 -8.198 1.00 95.75 69 GLY A CA 1
ATOM 531 C C . GLY A 1 69 ? 1.784 11.619 -8.397 1.00 95.75 69 GLY A C 1
ATOM 532 O O . GLY A 1 69 ? 1.268 12.704 -8.642 1.00 95.75 69 GLY A O 1
ATOM 533 N N . VAL A 1 70 ? 1.047 10.511 -8.261 1.00 97.19 70 VAL A N 1
ATOM 534 C CA . VAL A 1 70 ? -0.421 10.473 -8.356 1.00 97.19 70 VAL A CA 1
ATOM 535 C C . VAL A 1 70 ? -1.091 11.019 -7.093 1.00 97.19 70 VAL A C 1
ATOM 537 O O . VAL A 1 70 ? -2.232 11.459 -7.177 1.00 97.19 70 VAL A O 1
ATOM 540 N N . MET A 1 71 ? -0.401 11.051 -5.944 1.00 98.31 71 MET A N 1
ATOM 541 C CA . MET A 1 71 ? -0.972 11.544 -4.681 1.00 98.31 71 MET A CA 1
ATOM 542 C C . MET A 1 71 ? -1.502 12.978 -4.813 1.00 98.31 71 MET A C 1
ATOM 544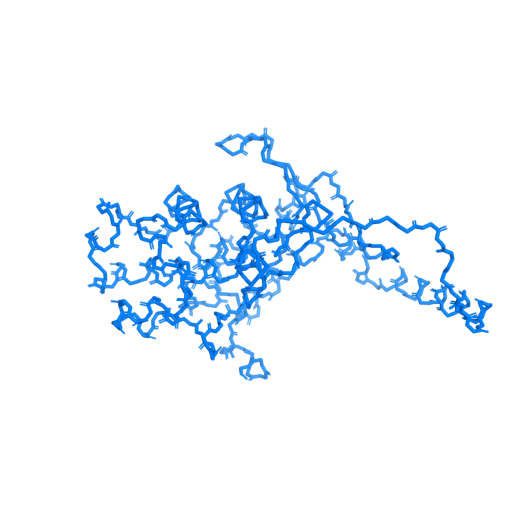 O O . MET A 1 71 ? -2.655 13.240 -4.474 1.00 98.31 71 MET A O 1
ATOM 548 N N . ASP A 1 72 ? -0.685 13.881 -5.364 1.00 97.06 72 ASP A N 1
ATOM 549 C CA . ASP A 1 72 ? -1.059 15.287 -5.552 1.00 97.06 72 ASP A CA 1
ATOM 550 C C . ASP A 1 72 ? -2.200 15.422 -6.566 1.00 97.06 72 ASP A C 1
ATOM 552 O O . ASP A 1 72 ? -3.208 16.063 -6.281 1.00 97.06 72 ASP A O 1
ATOM 556 N N . TYR A 1 73 ? -2.099 14.724 -7.703 1.00 96.06 73 TYR A N 1
ATOM 557 C CA . TYR A 1 73 ? -3.152 14.699 -8.722 1.00 96.06 73 TYR A CA 1
ATOM 558 C C . TYR A 1 73 ? -4.499 14.234 -8.155 1.00 96.06 73 TYR A C 1
ATOM 560 O O . TYR A 1 73 ? -5.519 14.888 -8.360 1.00 96.06 73 TYR A O 1
ATOM 568 N N . ALA A 1 74 ? -4.518 13.114 -7.429 1.00 97.56 74 ALA A N 1
ATOM 569 C CA . ALA A 1 74 ? -5.745 12.571 -6.862 1.00 97.56 74 ALA A CA 1
ATOM 570 C C . ALA A 1 74 ? -6.364 13.527 -5.835 1.00 97.56 74 ALA A C 1
ATOM 572 O O . ALA A 1 74 ? -7.584 13.689 -5.797 1.00 97.56 74 ALA A O 1
ATOM 573 N N . ASN A 1 75 ? -5.529 14.191 -5.034 1.00 97.94 75 ASN A N 1
ATOM 574 C CA . ASN A 1 75 ? -5.990 15.149 -4.040 1.00 97.94 75 ASN A CA 1
ATOM 575 C C . ASN A 1 75 ? -6.571 16.423 -4.673 1.00 97.94 75 ASN A C 1
ATOM 577 O O . ASN A 1 75 ? -7.602 16.926 -4.224 1.00 97.94 75 ASN A O 1
ATOM 581 N N . GLU A 1 76 ? -5.922 16.937 -5.722 1.00 96.50 76 GLU A N 1
ATOM 582 C CA . GLU A 1 76 ? -6.358 18.121 -6.474 1.00 96.50 76 GLU A CA 1
ATOM 583 C C . GLU A 1 76 ? -7.644 17.868 -7.263 1.00 96.50 76 GLU A C 1
ATOM 585 O O . GLU A 1 76 ? -8.511 18.738 -7.335 1.00 96.50 76 GLU A O 1
ATOM 590 N N . MET A 1 77 ? -7.788 16.675 -7.843 1.00 95.62 77 MET A N 1
ATOM 591 C CA . MET A 1 77 ? -8.991 16.292 -8.585 1.00 95.62 77 MET A CA 1
ATOM 592 C C . MET A 1 77 ? -10.172 15.927 -7.677 1.00 95.62 77 MET A C 1
ATOM 594 O O . MET A 1 77 ? -11.261 15.668 -8.186 1.00 95.62 77 MET A O 1
ATOM 598 N N . GLY A 1 78 ? -9.982 15.895 -6.353 1.00 96.31 78 GLY A N 1
ATOM 599 C CA . GLY A 1 78 ? -11.025 15.490 -5.414 1.00 96.31 78 GLY A CA 1
ATOM 600 C C . GLY A 1 78 ? -11.416 14.024 -5.595 1.00 96.31 78 GLY A C 1
ATOM 601 O O . GLY A 1 78 ? -12.602 13.707 -5.661 1.00 96.31 78 GLY A O 1
ATOM 602 N N . ILE A 1 79 ? -10.422 13.143 -5.733 1.00 97.25 79 ILE A N 1
ATOM 603 C CA . ILE A 1 79 ? -10.598 11.688 -5.866 1.00 97.25 79 ILE A CA 1
ATOM 604 C C . ILE A 1 79 ? -9.677 10.888 -4.928 1.00 97.25 79 ILE A C 1
ATOM 606 O O . ILE A 1 79 ? -9.578 9.671 -5.073 1.00 97.25 79 ILE A O 1
ATOM 610 N N . LEU A 1 80 ? -8.994 11.540 -3.980 1.00 98.31 80 LEU A N 1
ATOM 611 C CA . LEU A 1 80 ? -8.150 10.870 -2.990 1.00 98.31 80 LEU A CA 1
ATOM 612 C C . LEU A 1 80 ? -9.026 10.375 -1.830 1.00 98.31 80 LEU A C 1
ATOM 614 O O . LEU A 1 80 ? -9.651 11.203 -1.172 1.00 98.31 80 LEU A O 1
ATOM 618 N N . PRO A 1 81 ? -9.078 9.068 -1.526 1.00 97.94 81 PRO A N 1
ATOM 619 C CA . PRO A 1 81 ? -9.845 8.589 -0.386 1.00 97.94 81 PRO A CA 1
ATOM 620 C C . PRO A 1 81 ? -9.281 9.109 0.933 1.00 97.94 81 PRO A C 1
ATOM 622 O O . PRO A 1 81 ? -8.105 8.899 1.259 1.00 97.94 81 PRO A O 1
ATOM 625 N N . THR A 1 82 ? -10.159 9.715 1.724 1.00 98.50 82 THR A N 1
ATOM 626 C CA . THR A 1 82 ? -9.820 10.256 3.036 1.00 98.50 82 THR A CA 1
ATOM 627 C C . THR A 1 82 ? -10.845 9.796 4.067 1.00 98.50 82 THR A C 1
ATOM 629 O O . THR A 1 82 ? -12.052 9.915 3.844 1.00 98.50 82 THR A O 1
ATOM 632 N N . TYR A 1 83 ? -10.361 9.268 5.198 1.00 98.50 83 TYR A N 1
ATOM 633 C CA . TYR A 1 83 ? -11.188 8.753 6.298 1.00 98.50 83 TYR A CA 1
ATOM 634 C C . TYR A 1 83 ? -12.271 7.764 5.821 1.00 98.50 83 TYR A C 1
ATOM 636 O O . TYR A 1 83 ? -13.462 8.051 5.912 1.00 98.50 83 TYR A O 1
ATOM 644 N N . ASN A 1 84 ? -11.859 6.614 5.275 1.00 98.44 84 ASN A N 1
ATOM 645 C CA . ASN A 1 84 ? -12.738 5.598 4.677 1.00 98.44 84 ASN A CA 1
ATOM 646 C C . ASN A 1 84 ? -13.638 6.137 3.547 1.00 98.44 84 ASN A C 1
ATOM 648 O O . ASN A 1 84 ? -14.845 5.906 3.529 1.00 98.44 84 ASN A O 1
ATOM 652 N N . PHE A 1 85 ? -13.053 6.894 2.611 1.00 98.00 85 PHE A N 1
ATOM 653 C CA . PHE A 1 85 ? -13.770 7.548 1.502 1.00 98.00 85 PHE A CA 1
ATOM 654 C C . PHE A 1 85 ? -14.935 8.449 1.961 1.00 98.00 85 PHE A C 1
ATOM 656 O O . PHE A 1 85 ? -15.849 8.747 1.191 1.00 98.00 85 PHE A O 1
ATOM 663 N N . ARG A 1 86 ? -14.953 8.919 3.212 1.00 96.50 86 ARG A N 1
ATOM 664 C CA . ARG A 1 86 ? -15.959 9.901 3.648 1.00 96.50 86 ARG A CA 1
ATOM 665 C C . ARG A 1 86 ? -15.733 11.248 2.985 1.00 96.50 86 ARG A C 1
ATOM 667 O O . ARG A 1 86 ? -16.703 11.932 2.662 1.00 96.50 86 ARG A O 1
ATOM 674 N N . ASP A 1 87 ? -14.471 11.567 2.736 1.00 96.44 87 ASP A N 1
ATOM 675 C CA . ASP A 1 87 ? -14.033 12.739 1.996 1.00 96.44 87 ASP A CA 1
ATOM 676 C C . ASP A 1 87 ? -13.128 12.319 0.826 1.00 96.44 87 ASP A C 1
ATOM 678 O O . ASP A 1 87 ? -12.626 11.190 0.773 1.00 96.44 87 ASP A O 1
ATOM 682 N N . THR A 1 88 ? -12.962 13.225 -0.130 1.00 96.44 88 THR A N 1
ATOM 683 C CA . THR A 1 88 ? -12.223 13.017 -1.382 1.00 96.44 88 THR A CA 1
ATOM 684 C C . THR A 1 88 ? -10.965 13.879 -1.486 1.00 96.44 88 THR A C 1
ATOM 686 O O . THR A 1 88 ? -10.307 13.923 -2.529 1.00 96.44 88 THR A O 1
ATOM 689 N N . HIS A 1 89 ? -10.674 14.620 -0.421 1.00 97.44 89 HIS A N 1
ATOM 690 C CA . HIS A 1 89 ? -9.529 15.499 -0.287 1.00 97.44 89 HIS A CA 1
ATOM 691 C C . HIS A 1 89 ? -8.901 15.288 1.090 1.00 97.44 89 HIS A C 1
ATOM 693 O O . HIS A 1 89 ? -9.601 15.090 2.082 1.00 97.44 89 HIS A O 1
ATOM 699 N N . TYR A 1 90 ? -7.576 15.303 1.160 1.00 98.38 90 TYR A N 1
ATOM 700 C CA . TYR A 1 90 ? -6.822 15.272 2.400 1.00 98.38 90 TYR A CA 1
ATOM 701 C C . TYR A 1 90 ? -5.979 16.535 2.511 1.00 98.38 90 TYR A C 1
ATOM 703 O O . TYR A 1 90 ? -5.031 16.751 1.755 1.00 98.38 90 TYR A O 1
ATOM 711 N N . GLU A 1 91 ? -6.301 17.356 3.505 1.00 97.88 91 GLU A N 1
ATOM 712 C CA . GLU A 1 91 ? -5.620 18.624 3.787 1.00 97.88 91 GLU A CA 1
ATOM 713 C C . GLU A 1 91 ? -4.101 18.460 3.999 1.00 97.88 91 GLU A C 1
ATOM 715 O O . GLU A 1 91 ? -3.329 19.375 3.720 1.00 97.88 91 GLU A O 1
ATOM 720 N N . LYS A 1 92 ? -3.665 17.274 4.452 1.00 98.31 92 LYS A N 1
ATOM 721 C CA . LYS A 1 92 ? -2.262 16.927 4.721 1.00 98.31 92 LYS A CA 1
ATOM 722 C C . LYS A 1 92 ? -1.650 16.021 3.653 1.00 98.31 92 LYS A C 1
ATOM 724 O O . LYS A 1 92 ? -0.637 15.379 3.913 1.00 98.31 92 LYS A O 1
ATOM 729 N N . ALA A 1 93 ? -2.223 15.954 2.447 1.00 98.25 93 ALA A N 1
ATOM 730 C CA . ALA A 1 93 ? -1.660 15.152 1.354 1.00 98.25 93 ALA A CA 1
ATOM 731 C C . ALA A 1 93 ? -0.196 15.518 1.045 1.00 98.25 93 ALA A C 1
ATOM 733 O O . ALA A 1 93 ? 0.597 14.642 0.707 1.00 98.25 93 ALA A O 1
ATOM 734 N N . GLY A 1 94 ? 0.183 16.787 1.250 1.00 98.38 94 GLY A N 1
ATOM 735 C CA . GLY A 1 94 ? 1.563 17.257 1.116 1.00 98.38 94 GLY A CA 1
ATOM 736 C C . GLY A 1 94 ? 2.563 16.528 2.021 1.00 98.38 94 GLY A C 1
ATOM 737 O O . GLY A 1 94 ? 3.708 16.333 1.622 1.00 98.38 94 GLY A O 1
ATOM 738 N N . ASP A 1 95 ? 2.134 16.044 3.188 1.00 98.62 95 ASP A N 1
ATOM 739 C CA . ASP A 1 95 ? 2.986 15.295 4.120 1.00 98.62 95 ASP A CA 1
ATOM 740 C C . ASP A 1 95 ? 3.233 13.849 3.653 1.00 98.62 95 ASP A C 1
ATOM 742 O O . ASP A 1 95 ? 4.114 13.169 4.178 1.00 98.62 95 ASP A O 1
ATOM 746 N N . ILE A 1 96 ? 2.458 13.356 2.677 1.00 98.56 96 ILE A N 1
ATOM 747 C CA . ILE A 1 96 ? 2.481 11.951 2.241 1.00 98.56 96 ILE A CA 1
ATOM 748 C C . ILE A 1 96 ? 2.615 11.762 0.724 1.00 98.56 96 ILE A C 1
ATOM 750 O O . ILE A 1 96 ? 2.368 10.671 0.211 1.00 98.56 96 ILE A O 1
ATOM 754 N N . ASN A 1 97 ? 3.005 12.805 -0.009 1.00 98.50 97 ASN A N 1
ATOM 755 C CA . ASN A 1 97 ? 3.127 12.782 -1.468 1.00 98.50 97 ASN A CA 1
ATOM 756 C C . A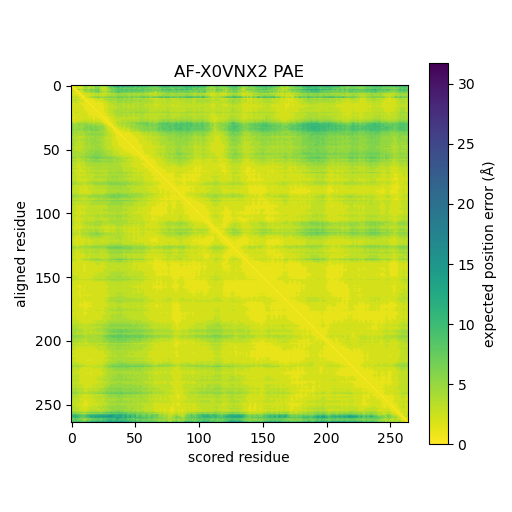SN A 1 97 ? 4.534 12.403 -1.971 1.00 98.50 97 ASN A C 1
ATOM 758 O O . ASN A 1 97 ? 5.481 12.186 -1.207 1.00 98.50 97 ASN A O 1
ATOM 762 N N . GLY A 1 98 ? 4.682 12.349 -3.301 1.00 98.31 98 GLY A N 1
ATOM 763 C CA . GLY A 1 98 ? 5.961 12.073 -3.960 1.00 98.31 98 GLY A CA 1
ATOM 764 C C . GLY A 1 98 ? 7.063 13.088 -3.644 1.00 98.31 98 GLY A C 1
ATOM 765 O O . GLY A 1 98 ? 8.225 12.700 -3.542 1.00 98.31 98 GLY A O 1
ATOM 766 N N . SER A 1 99 ? 6.718 14.359 -3.421 1.00 98.31 99 SER A N 1
ATOM 767 C CA . SER A 1 99 ? 7.696 15.397 -3.063 1.00 98.31 99 SER A CA 1
ATOM 768 C C . SER A 1 99 ? 8.285 15.166 -1.666 1.00 98.31 99 SER A C 1
ATOM 770 O O . SER A 1 99 ? 9.502 15.245 -1.490 1.00 98.31 99 SER A O 1
ATOM 772 N N . THR A 1 100 ? 7.451 14.803 -0.6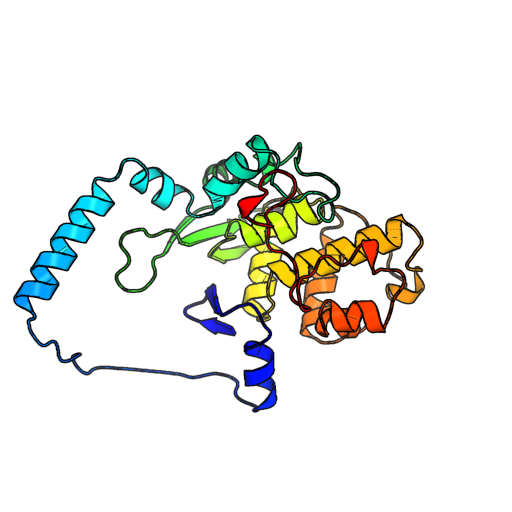87 1.00 98.56 100 THR A N 1
ATOM 773 C CA . THR A 1 100 ? 7.895 14.451 0.669 1.00 98.56 100 THR A CA 1
ATOM 774 C C . THR A 1 100 ? 8.728 13.171 0.685 1.00 98.56 100 THR A C 1
ATOM 776 O O . THR A 1 100 ? 9.752 13.114 1.376 1.00 98.56 100 THR A O 1
ATOM 779 N N . MET A 1 101 ? 8.353 12.174 -0.123 1.00 98.62 101 MET A N 1
ATOM 780 C CA . MET A 1 101 ? 9.157 10.969 -0.335 1.00 98.62 101 MET A CA 1
ATOM 781 C C . MET A 1 101 ? 10.564 11.314 -0.853 1.00 98.62 101 MET A C 1
ATOM 783 O O . MET A 1 101 ? 11.557 10.900 -0.251 1.00 98.62 101 MET A O 1
ATOM 787 N N . GLU A 1 102 ? 10.658 12.082 -1.946 1.00 98.06 102 GLU A N 1
ATOM 788 C CA . GLU A 1 102 ? 11.935 12.464 -2.565 1.00 98.06 102 GLU A CA 1
ATOM 789 C C . GLU A 1 102 ? 12.827 13.278 -1.624 1.00 98.06 102 GLU A C 1
ATOM 791 O O . GLU A 1 102 ? 14.032 13.038 -1.565 1.00 98.06 102 GLU A O 1
ATOM 796 N N . ALA A 1 103 ? 12.248 14.231 -0.891 1.00 98.12 103 ALA A N 1
ATOM 797 C CA . ALA A 1 103 ? 13.010 15.136 -0.039 1.00 98.12 103 ALA A CA 1
ATOM 798 C C . ALA A 1 103 ? 13.654 14.425 1.162 1.00 98.12 103 ALA A C 1
ATOM 800 O O . ALA A 1 103 ? 14.773 14.762 1.553 1.00 98.12 103 ALA A O 1
ATOM 801 N N . ASN A 1 104 ? 12.961 13.444 1.748 1.00 98.31 104 ASN A N 1
ATOM 802 C CA . ASN A 1 104 ? 13.302 12.959 3.086 1.00 98.31 104 ASN A CA 1
ATOM 803 C C . ASN A 1 104 ? 13.727 11.481 3.123 1.00 98.31 104 ASN A C 1
ATOM 805 O O . ASN A 1 104 ? 14.634 11.123 3.885 1.00 98.31 104 ASN A O 1
ATOM 809 N N . TYR A 1 105 ? 13.123 10.629 2.289 1.00 98.62 105 TYR A N 1
ATOM 810 C CA . TYR A 1 105 ? 13.171 9.171 2.459 1.00 98.62 105 TYR A CA 1
ATOM 811 C C . TYR A 1 105 ? 13.851 8.429 1.311 1.00 98.62 105 TYR A C 1
ATOM 813 O O . TYR A 1 105 ? 14.530 7.428 1.554 1.00 98.62 105 TYR A O 1
ATOM 821 N N . LYS A 1 106 ? 13.695 8.904 0.073 1.00 98.38 106 LYS A N 1
ATOM 822 C CA . LYS A 1 106 ? 14.159 8.184 -1.112 1.00 98.38 106 LYS A CA 1
ATOM 823 C C . LYS A 1 106 ? 15.683 8.116 -1.168 1.00 98.38 106 LYS A C 1
ATOM 825 O O . LYS A 1 106 ? 16.374 9.128 -1.075 1.00 98.38 106 LYS A O 1
ATOM 830 N N . ILE A 1 107 ? 16.207 6.908 -1.357 1.00 98.00 107 ILE A N 1
ATOM 831 C CA . ILE A 1 107 ? 17.646 6.625 -1.466 1.00 98.00 107 ILE A CA 1
ATOM 832 C C . ILE A 1 107 ? 18.038 5.990 -2.804 1.00 98.00 107 ILE A C 1
ATOM 834 O O . ILE A 1 107 ? 19.226 5.876 -3.097 1.00 98.00 107 ILE A O 1
ATOM 838 N N . GLY A 1 108 ? 17.072 5.586 -3.632 1.00 96.69 108 GLY A N 1
ATOM 839 C CA . GLY A 1 108 ? 17.358 5.016 -4.945 1.00 96.69 108 GLY A CA 1
ATOM 840 C C . GLY A 1 108 ? 16.115 4.617 -5.732 1.00 96.69 108 GLY A C 1
ATOM 841 O O . GLY A 1 108 ? 14.991 4.730 -5.243 1.00 96.69 108 GLY A O 1
ATOM 842 N N . ASN A 1 109 ? 16.352 4.130 -6.950 1.00 95.44 109 ASN A N 1
ATOM 843 C CA . ASN A 1 109 ? 15.337 3.565 -7.835 1.00 95.44 109 ASN A CA 1
ATOM 844 C C . ASN A 1 109 ? 15.584 2.073 -8.058 1.00 95.44 109 ASN A C 1
ATOM 846 O O . ASN A 1 109 ? 16.736 1.639 -8.116 1.00 95.44 109 ASN A O 1
ATOM 850 N N . THR A 1 110 ? 14.517 1.318 -8.293 1.00 95.38 110 THR A N 1
ATOM 851 C CA . THR A 1 110 ? 14.573 -0.038 -8.854 1.00 95.38 110 THR A CA 1
ATOM 852 C C . THR A 1 110 ? 13.751 -0.121 -10.135 1.00 95.38 110 THR A C 1
ATOM 854 O O . THR A 1 110 ? 12.944 0.752 -10.463 1.00 95.38 110 THR A O 1
ATOM 857 N N . ALA A 1 111 ? 13.967 -1.195 -10.889 1.00 95.06 111 ALA A N 1
ATOM 858 C CA . ALA A 1 111 ? 13.226 -1.488 -12.101 1.00 95.06 111 ALA A CA 1
ATOM 859 C C . ALA A 1 111 ? 12.828 -2.961 -12.136 1.00 95.06 111 ALA A C 1
ATOM 861 O O . ALA A 1 111 ? 13.572 -3.824 -11.669 1.00 95.06 111 ALA A O 1
ATOM 862 N N . CYS A 1 112 ? 11.682 -3.246 -12.749 1.00 95.69 112 CYS A N 1
ATOM 863 C CA . CYS A 1 112 ? 11.360 -4.594 -13.202 1.00 95.69 112 CYS A CA 1
ATOM 864 C C . CYS A 1 112 ? 12.310 -5.013 -14.336 1.00 95.69 112 CYS A C 1
ATOM 866 O O . CYS A 1 112 ? 12.902 -4.168 -15.015 1.00 95.69 112 CYS A O 1
ATOM 868 N N . PHE A 1 113 ? 12.411 -6.318 -14.589 1.00 93.81 113 PHE A N 1
ATOM 869 C CA . PHE A 1 113 ? 13.255 -6.867 -15.651 1.00 93.81 113 PHE A CA 1
ATOM 870 C C . PHE A 1 113 ? 13.023 -6.182 -17.011 1.00 93.81 113 PHE A C 1
ATOM 872 O O . PHE A 1 113 ? 11.907 -6.160 -17.529 1.00 93.81 113 PHE A O 1
ATOM 879 N N . GLY A 1 114 ? 14.090 -5.617 -17.587 1.00 92.25 114 GLY A N 1
ATOM 880 C CA . GLY A 1 114 ? 14.063 -4.942 -18.891 1.00 92.25 114 GLY A CA 1
ATOM 881 C C . GLY A 1 114 ? 13.294 -3.615 -18.925 1.00 92.25 114 GLY A C 1
ATOM 882 O O . GLY A 1 114 ? 13.135 -3.035 -19.992 1.00 92.25 114 GLY A O 1
ATOM 883 N N . CYS A 1 115 ? 12.800 -3.108 -17.795 1.00 94.88 115 CYS A N 1
ATOM 884 C CA . CYS A 1 115 ? 12.020 -1.877 -17.776 1.00 94.88 115 CYS A CA 1
ATOM 885 C C . CYS A 1 115 ? 12.936 -0.638 -17.713 1.00 94.88 115 CYS A C 1
ATOM 887 O O . CYS A 1 115 ? 13.752 -0.541 -16.798 1.00 94.88 115 CYS A O 1
ATOM 889 N N . PRO A 1 116 ? 12.784 0.352 -18.613 1.00 91.50 116 PRO A N 1
ATOM 890 C CA . PRO A 1 116 ? 13.580 1.582 -18.590 1.00 91.50 116 PRO A CA 1
ATOM 891 C C . PRO A 1 116 ? 12.959 2.665 -17.686 1.00 91.50 116 PRO A C 1
ATOM 893 O O . PRO A 1 116 ? 13.585 3.688 -17.418 1.00 91.50 116 PRO A O 1
ATOM 896 N N . MET A 1 117 ? 11.708 2.471 -17.242 1.00 94.12 117 MET A N 1
ATOM 897 C CA . MET A 1 117 ? 10.949 3.462 -16.470 1.00 94.12 117 MET A CA 1
ATOM 898 C C . MET A 1 117 ? 11.411 3.579 -15.024 1.00 94.12 117 MET A C 1
ATOM 900 O O . MET A 1 117 ? 11.180 4.622 -14.430 1.00 94.12 117 MET A O 1
ATOM 904 N N . CYS A 1 118 ? 12.031 2.531 -14.468 1.00 94.12 118 CYS A N 1
ATOM 905 C CA . CYS A 1 118 ? 12.616 2.518 -13.122 1.00 94.12 118 CYS A CA 1
ATOM 906 C C . CYS A 1 118 ? 11.736 3.191 -12.048 1.00 94.12 118 CYS A C 1
ATOM 908 O O . CYS A 1 118 ? 12.215 4.043 -11.302 1.00 94.12 118 CYS A O 1
ATOM 910 N N . CYS A 1 119 ? 10.439 2.866 -12.025 1.00 95.50 119 CYS A N 1
ATOM 911 C CA . CYS A 1 119 ? 9.460 3.561 -11.187 1.00 95.50 119 CYS A CA 1
ATOM 912 C C . CYS A 1 119 ? 9.496 3.151 -9.710 1.00 95.50 119 CYS A C 1
ATOM 914 O O . CYS A 1 119 ? 8.893 3.836 -8.891 1.00 95.50 119 CYS A O 1
ATOM 916 N N . GLY A 1 120 ? 10.170 2.045 -9.373 1.00 96.50 120 GLY A N 1
ATOM 917 C CA . GLY A 1 120 ? 10.264 1.566 -7.999 1.00 96.50 120 GLY A CA 1
ATOM 918 C C . GLY A 1 120 ? 11.112 2.512 -7.158 1.00 96.50 120 GLY A C 1
ATOM 919 O O . GLY A 1 120 ? 12.222 2.866 -7.553 1.00 96.50 120 GLY A O 1
ATOM 920 N N . ASN A 1 121 ? 10.600 2.926 -6.001 1.00 97.75 121 ASN A N 1
ATOM 921 C CA . ASN A 1 121 ? 11.257 3.888 -5.119 1.00 97.75 121 ASN A CA 1
ATOM 922 C C . ASN A 1 121 ? 11.840 3.171 -3.898 1.00 97.75 121 ASN A C 1
ATOM 924 O O . ASN A 1 121 ? 11.076 2.701 -3.066 1.00 97.75 121 ASN A O 1
ATOM 928 N N . ILE A 1 122 ? 13.165 3.107 -3.742 1.00 98.19 122 ILE A N 1
ATOM 929 C CA . ILE A 1 122 ? 13.775 2.592 -2.505 1.00 98.19 122 ILE A CA 1
ATOM 930 C C . ILE A 1 122 ? 13.808 3.718 -1.481 1.00 98.19 122 ILE A C 1
ATOM 932 O O . ILE A 1 122 ? 14.427 4.758 -1.723 1.00 98.19 122 ILE A O 1
ATOM 936 N N . ASN A 1 123 ? 13.199 3.490 -0.325 1.00 98.69 123 ASN A N 1
ATOM 937 C CA . ASN A 1 123 ? 13.102 4.452 0.759 1.00 98.69 123 ASN A CA 1
ATOM 938 C C . ASN A 1 123 ? 13.761 3.923 2.040 1.00 98.69 123 ASN A C 1
ATOM 940 O O . ASN A 1 123 ? 13.738 2.724 2.322 1.00 98.69 123 ASN A O 1
ATOM 944 N N . LEU A 1 124 ? 14.339 4.837 2.821 1.00 98.69 124 LEU A N 1
ATOM 945 C CA . LEU A 1 124 ? 14.923 4.580 4.136 1.00 98.69 124 LEU A CA 1
ATOM 946 C C . LEU A 1 124 ? 14.420 5.621 5.138 1.00 98.69 124 LEU A C 1
ATOM 948 O O . LEU A 1 124 ? 14.623 6.823 4.961 1.00 98.69 124 LEU A O 1
ATOM 952 N N . VAL A 1 125 ? 13.846 5.153 6.244 1.00 98.75 125 VAL A N 1
ATOM 953 C CA . VAL A 1 125 ? 13.564 5.999 7.408 1.00 98.75 125 VAL A CA 1
ATOM 954 C C . VAL A 1 125 ? 14.842 6.136 8.236 1.00 98.75 125 VAL A C 1
ATOM 956 O O . VAL A 1 125 ? 15.317 5.167 8.830 1.00 98.75 125 VAL A O 1
ATOM 959 N N . LYS A 1 126 ? 15.416 7.342 8.268 1.00 98.19 126 LYS A N 1
ATOM 960 C CA . LYS A 1 126 ? 16.726 7.605 8.892 1.00 98.19 126 LYS A CA 1
ATOM 961 C C . LYS A 1 126 ? 16.653 7.830 10.404 1.00 98.19 126 LYS A C 1
ATOM 963 O O . LYS A 1 126 ? 17.599 7.497 11.109 1.00 98.19 126 LYS A O 1
ATOM 968 N N . GLU A 1 127 ? 15.550 8.384 10.898 1.00 97.31 127 GLU A N 1
ATOM 969 C CA . GLU A 1 127 ? 15.405 8.834 12.286 1.00 97.31 127 GLU A CA 1
ATOM 970 C C . GLU A 1 127 ? 13.969 8.673 12.812 1.00 97.31 127 GLU A C 1
ATOM 972 O O . GLU A 1 127 ? 13.046 8.332 12.070 1.00 97.31 127 GLU A O 1
ATOM 977 N N . GLY A 1 128 ? 13.786 8.899 14.116 1.00 97.38 128 GLY A N 1
ATOM 978 C CA . GLY A 1 128 ? 12.490 8.801 14.789 1.00 97.38 128 GLY A CA 1
ATOM 979 C C . GLY A 1 128 ? 12.059 7.369 15.126 1.00 97.38 128 GLY A C 1
ATOM 980 O O . GLY A 1 128 ? 12.843 6.423 15.070 1.00 97.38 128 GLY A O 1
ATOM 981 N N . LYS A 1 129 ? 10.781 7.212 15.498 1.00 97.88 129 LYS A N 1
ATOM 982 C CA . LYS A 1 129 ? 10.191 5.950 15.996 1.00 97.88 129 LYS A CA 1
ATOM 983 C C . LYS A 1 129 ? 10.357 4.765 15.034 1.00 97.88 129 LYS A C 1
ATOM 985 O O . LYS A 1 129 ? 10.454 3.630 15.488 1.00 97.88 129 LYS A O 1
ATOM 990 N N . TYR A 1 130 ? 10.386 5.027 13.727 1.00 98.50 130 TYR A N 1
ATOM 991 C CA . TYR A 1 130 ? 10.436 4.004 12.673 1.00 98.50 130 TYR A CA 1
ATOM 992 C C . TYR A 1 130 ? 11.800 3.921 11.968 1.00 98.50 130 TYR A C 1
ATOM 994 O O . TYR A 1 130 ? 11.894 3.338 10.883 1.00 98.50 130 TYR A O 1
ATOM 1002 N N . ALA A 1 131 ? 12.845 4.510 12.563 1.00 98.38 131 ALA A N 1
ATOM 1003 C CA . ALA A 1 131 ? 14.204 4.485 12.030 1.00 98.38 131 ALA A CA 1
ATOM 1004 C C . ALA A 1 131 ? 14.672 3.057 11.708 1.00 98.38 131 ALA A C 1
ATOM 1006 O O . ALA A 1 131 ? 14.419 2.117 12.461 1.00 98.38 131 ALA A O 1
ATOM 1007 N N . GLY A 1 132 ? 15.367 2.904 10.581 1.00 98.12 132 GLY A N 1
ATOM 1008 C CA . GLY A 1 132 ? 15.854 1.615 10.085 1.00 98.12 132 GLY A CA 1
ATOM 1009 C C . GLY A 1 132 ? 14.882 0.874 9.163 1.00 98.12 132 GLY A C 1
ATOM 1010 O O . GLY A 1 132 ? 15.263 -0.144 8.594 1.00 98.12 132 GLY A O 1
ATOM 1011 N N . THR A 1 133 ? 13.662 1.381 8.958 1.00 98.44 133 THR A N 1
ATOM 1012 C CA . THR A 1 133 ? 12.747 0.833 7.944 1.00 98.44 133 THR A CA 1
ATOM 1013 C C . THR A 1 133 ? 13.316 1.085 6.546 1.00 98.44 133 THR A C 1
ATOM 1015 O O . THR A 1 133 ? 13.494 2.243 6.164 1.00 98.44 133 THR A O 1
ATOM 1018 N N . VAL A 1 134 ? 13.575 0.015 5.788 1.00 98.06 134 VAL A N 1
ATOM 1019 C CA . VAL A 1 134 ? 14.020 0.061 4.385 1.00 98.06 134 VAL A CA 1
ATOM 1020 C C . VAL A 1 134 ? 13.035 -0.715 3.536 1.00 98.06 134 VAL A C 1
ATOM 1022 O O . VAL A 1 134 ? 12.830 -1.898 3.778 1.00 98.06 134 VAL A O 1
ATOM 1025 N N . VAL A 1 135 ? 12.439 -0.071 2.540 1.00 97.88 135 VAL A N 1
ATOM 1026 C CA . VAL A 1 135 ? 11.392 -0.687 1.721 1.00 97.88 135 VAL A CA 1
ATOM 1027 C C . VAL A 1 135 ? 11.400 -0.102 0.314 1.00 97.88 135 VAL A C 1
ATOM 1029 O O . VAL A 1 135 ? 11.783 1.054 0.127 1.00 97.88 135 VAL A O 1
ATOM 1032 N N . GLU A 1 136 ? 11.011 -0.893 -0.682 1.00 97.50 136 GLU A N 1
ATOM 1033 C CA . GLU A 1 136 ? 10.625 -0.346 -1.980 1.00 97.50 136 GLU A CA 1
ATOM 1034 C C . GLU A 1 136 ? 9.136 0.009 -1.967 1.00 97.50 136 GLU A C 1
ATOM 1036 O O . GLU A 1 136 ? 8.303 -0.786 -1.551 1.00 97.50 136 GLU A O 1
ATOM 1041 N N . GLY A 1 137 ? 8.815 1.209 -2.437 1.00 95.62 137 GLY A N 1
ATOM 1042 C CA . GLY A 1 137 ? 7.510 1.832 -2.276 1.00 95.62 137 GLY A CA 1
ATOM 1043 C C . GLY A 1 137 ? 7.524 2.899 -1.169 1.00 95.62 137 GLY A C 1
ATOM 1044 O O . GLY A 1 137 ? 8.597 3.298 -0.716 1.00 95.62 137 GLY A O 1
ATOM 1045 N N . PRO A 1 138 ? 6.358 3.384 -0.722 1.00 97.38 138 PRO A N 1
ATOM 1046 C CA . PRO A 1 138 ? 5.053 2.910 -1.143 1.00 97.38 138 PRO A CA 1
ATOM 1047 C C . PRO A 1 138 ? 4.761 3.273 -2.598 1.00 97.38 138 PRO A C 1
ATOM 1049 O O . PRO A 1 138 ? 5.273 4.255 -3.135 1.00 97.38 138 PRO A O 1
ATOM 1052 N N . GLU A 1 139 ? 3.928 2.460 -3.232 1.00 97.31 139 GLU A N 1
ATOM 1053 C CA . GLU A 1 139 ? 3.174 2.902 -4.402 1.00 97.31 139 GLU A CA 1
ATOM 1054 C C . GLU A 1 139 ? 1.996 3.780 -3.942 1.00 97.31 139 GLU A C 1
ATOM 1056 O O . GLU A 1 139 ? 1.597 3.725 -2.775 1.00 97.31 139 GLU A O 1
ATOM 1061 N N . TYR A 1 140 ? 1.406 4.555 -4.859 1.00 98.56 140 TYR A N 1
ATOM 1062 C CA . TYR A 1 140 ? 0.277 5.457 -4.573 1.00 98.56 140 TYR A CA 1
ATOM 1063 C C . TYR A 1 140 ? -0.828 4.805 -3.735 1.00 98.56 140 TYR A C 1
ATOM 1065 O O . TYR A 1 140 ? -1.219 5.334 -2.699 1.00 98.56 140 TYR A O 1
ATOM 1073 N N . GLU A 1 141 ? -1.286 3.634 -4.175 1.00 98.50 141 GLU A N 1
ATOM 1074 C CA . GLU A 1 141 ? -2.345 2.861 -3.530 1.00 98.50 141 GLU A CA 1
ATOM 1075 C C . GLU A 1 141 ? -2.013 2.563 -2.066 1.00 98.50 141 GLU A C 1
ATOM 1077 O O . GLU A 1 141 ? -2.819 2.816 -1.176 1.00 98.50 141 GLU A O 1
ATOM 1082 N N . THR A 1 142 ? -0.793 2.099 -1.784 1.00 98.62 142 THR A N 1
ATOM 1083 C CA . THR A 1 142 ? -0.369 1.838 -0.406 1.00 98.62 142 THR A CA 1
ATOM 1084 C C . THR A 1 142 ? -0.320 3.123 0.414 1.00 98.62 142 THR A C 1
ATOM 1086 O O . THR A 1 142 ? -0.797 3.137 1.548 1.00 98.62 142 THR A O 1
ATOM 1089 N N . ALA A 1 143 ? 0.236 4.201 -0.143 1.00 98.69 143 ALA A N 1
ATOM 1090 C CA . ALA A 1 143 ? 0.357 5.467 0.571 1.00 98.69 143 ALA A CA 1
ATOM 1091 C C . ALA A 1 143 ? -1.004 6.094 0.889 1.00 98.69 143 ALA A C 1
ATOM 1093 O O . ALA A 1 143 ? -1.190 6.618 1.981 1.00 98.69 143 ALA A O 1
ATOM 1094 N N . ALA A 1 144 ? -1.965 6.013 -0.030 1.00 98.75 144 ALA A N 1
ATOM 1095 C CA . ALA A 1 144 ? -3.316 6.510 0.193 1.00 98.75 144 ALA A CA 1
ATOM 1096 C C . ALA A 1 144 ? -4.069 5.626 1.200 1.00 98.75 144 ALA A C 1
ATOM 1098 O O . ALA A 1 144 ? -4.630 6.124 2.176 1.00 98.75 144 ALA A O 1
ATOM 1099 N N . MET A 1 145 ? -4.025 4.301 1.023 1.00 98.81 145 MET A N 1
ATOM 1100 C CA . MET A 1 145 ? -4.807 3.364 1.838 1.00 98.81 145 MET A CA 1
ATOM 1101 C C . MET A 1 145 ? -4.277 3.205 3.269 1.00 98.81 145 MET A C 1
ATOM 1103 O O . MET A 1 145 ? -5.074 2.982 4.178 1.00 98.81 145 MET A O 1
ATOM 1107 N N . LEU A 1 146 ? -2.967 3.361 3.492 1.00 98.81 146 LEU A N 1
ATOM 1108 C CA . LEU A 1 146 ? -2.345 3.379 4.827 1.00 98.81 146 LEU A CA 1
ATOM 1109 C C . LEU A 1 146 ? -2.050 4.798 5.347 1.00 98.81 146 LEU A C 1
ATOM 1111 O O . LEU A 1 146 ? -1.516 4.944 6.444 1.00 98.81 146 LEU A O 1
ATOM 1115 N N . GLY A 1 147 ? -2.380 5.828 4.566 1.00 98.81 147 GLY A N 1
ATOM 1116 C CA . GLY A 1 147 ? -2.200 7.239 4.898 1.00 98.81 147 GLY A CA 1
ATOM 1117 C C . GLY A 1 147 ? -3.539 7.948 5.043 1.00 98.81 147 GLY A C 1
ATOM 1118 O O . GLY A 1 147 ? -4.215 7.797 6.063 1.00 98.81 147 GLY A O 1
ATOM 1119 N N . SER A 1 148 ? -3.944 8.696 4.012 1.00 98.81 148 SER A N 1
ATOM 1120 C CA . SER A 1 148 ? -5.159 9.528 4.009 1.00 98.81 148 SER A CA 1
ATOM 1121 C C . SER A 1 148 ? -6.426 8.748 4.366 1.00 98.81 148 SER A C 1
ATOM 1123 O O . SER A 1 148 ? -7.252 9.232 5.144 1.00 98.81 148 SER A O 1
ATOM 1125 N N . ASN A 1 149 ? -6.569 7.514 3.876 1.00 98.81 149 ASN A N 1
ATOM 1126 C CA . ASN A 1 149 ? -7.772 6.717 4.102 1.00 98.81 149 ASN A CA 1
ATOM 1127 C C . ASN A 1 149 ? -7.967 6.331 5.579 1.00 98.81 149 ASN A C 1
ATOM 1129 O O . ASN A 1 149 ? -9.101 6.173 6.022 1.00 98.81 149 ASN A O 1
ATOM 1133 N N . VAL A 1 150 ? -6.880 6.220 6.349 1.00 98.75 150 VAL A N 1
ATOM 1134 C CA . VAL A 1 150 ? -6.892 5.918 7.794 1.00 98.75 150 VAL A CA 1
ATOM 1135 C C . VAL A 1 150 ? -6.486 7.120 8.658 1.00 98.75 150 VAL A C 1
ATOM 1137 O O . VAL A 1 150 ? -6.386 7.002 9.878 1.00 98.75 150 VAL A O 1
ATOM 1140 N N . GLY A 1 151 ? -6.279 8.291 8.050 1.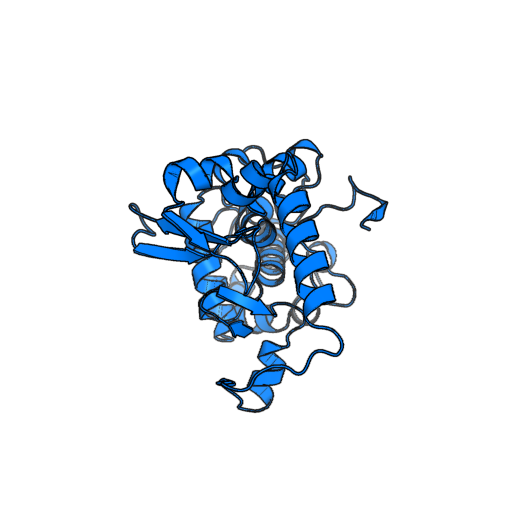00 98.56 151 GLY A N 1
ATOM 1141 C CA . GLY A 1 151 ? -5.946 9.538 8.739 1.00 98.56 151 GLY A CA 1
ATOM 1142 C C . GLY A 1 151 ? -4.488 9.694 9.183 1.00 98.56 151 GLY A C 1
ATOM 1143 O O . GLY A 1 151 ? -4.216 10.558 1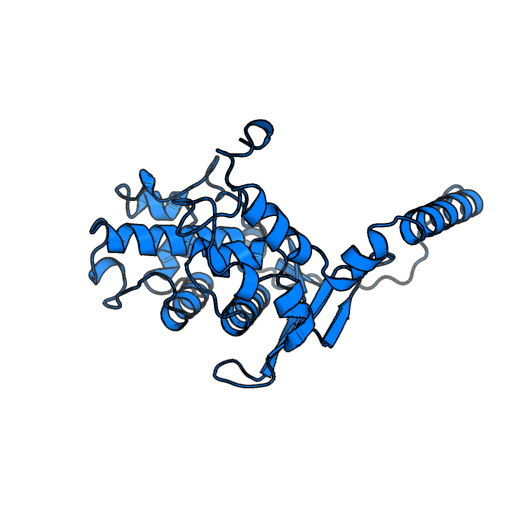0.014 1.00 98.56 151 GLY A O 1
ATOM 1144 N N . ILE A 1 152 ? -3.558 8.882 8.671 1.00 98.81 152 ILE A N 1
ATOM 1145 C CA . ILE A 1 152 ? -2.121 8.994 8.963 1.00 98.81 152 ILE A CA 1
ATOM 1146 C C . ILE A 1 152 ? -1.471 9.976 7.977 1.00 98.81 152 ILE A C 1
ATOM 1148 O O . ILE A 1 152 ? -1.480 9.747 6.770 1.00 98.81 152 ILE A O 1
ATOM 1152 N N . ASN A 1 153 ? -0.822 11.025 8.495 1.00 98.50 153 ASN A N 1
ATOM 1153 C CA . ASN A 1 153 ? 0.039 11.929 7.716 1.00 98.50 153 ASN A CA 1
ATOM 1154 C C . ASN A 1 153 ? 1.544 11.730 7.984 1.00 98.50 153 ASN A C 1
ATOM 1156 O O . ASN A 1 153 ? 2.376 12.453 7.448 1.00 98.50 153 ASN A O 1
ATOM 1160 N N . ASN A 1 154 ? 1.924 10.762 8.817 1.00 98.69 154 ASN A N 1
ATOM 1161 C CA . ASN A 1 154 ? 3.324 10.441 9.071 1.00 98.69 154 ASN A CA 1
ATOM 1162 C C . ASN A 1 154 ? 3.858 9.468 8.012 1.00 98.69 154 ASN A C 1
ATOM 1164 O O . ASN A 1 154 ? 3.651 8.254 8.107 1.00 98.69 154 ASN A O 1
ATOM 1168 N N . PHE A 1 155 ? 4.603 9.978 7.030 1.00 98.75 155 PHE A N 1
ATOM 1169 C CA . PHE A 1 155 ? 5.143 9.150 5.947 1.00 98.75 155 PHE A CA 1
ATOM 1170 C C . PHE A 1 155 ? 6.075 8.024 6.430 1.00 98.75 155 PHE A C 1
ATOM 1172 O O . PHE A 1 155 ? 6.100 6.945 5.840 1.00 98.75 155 PHE A O 1
ATOM 1179 N N . ALA A 1 156 ? 6.794 8.211 7.545 1.00 98.81 156 ALA A N 1
ATOM 1180 C CA . ALA A 1 156 ? 7.616 7.148 8.127 1.00 98.81 156 ALA A CA 1
ATOM 1181 C C . ALA A 1 156 ? 6.767 5.981 8.667 1.00 98.81 156 ALA A C 1
ATOM 1183 O O . ALA A 1 156 ? 7.179 4.824 8.566 1.00 98.81 156 ALA A O 1
ATOM 1184 N N . CYS A 1 157 ? 5.574 6.268 9.201 1.00 98.81 157 CYS A N 1
ATOM 1185 C CA . CYS A 1 157 ? 4.612 5.241 9.602 1.00 98.81 157 CYS A CA 1
ATOM 1186 C C . CYS A 1 157 ? 4.061 4.495 8.378 1.00 98.81 157 CYS A C 1
ATOM 1188 O O . CYS A 1 157 ? 4.012 3.267 8.385 1.00 98.81 157 CYS A O 1
ATOM 1190 N N . ILE A 1 158 ? 3.737 5.215 7.298 1.00 98.88 158 ILE A N 1
ATOM 1191 C CA . ILE A 1 158 ? 3.270 4.619 6.034 1.00 98.88 158 ILE A CA 1
ATOM 1192 C C . ILE A 1 158 ? 4.330 3.675 5.455 1.00 98.88 158 ILE A C 1
ATOM 1194 O O . ILE A 1 158 ? 4.014 2.543 5.094 1.00 98.88 158 ILE A O 1
ATOM 1198 N N . LEU A 1 159 ? 5.601 4.093 5.431 1.00 98.81 159 LEU A N 1
ATOM 1199 C CA . LEU A 1 159 ? 6.721 3.240 5.020 1.00 98.81 159 LEU A CA 1
ATOM 1200 C C . LEU A 1 159 ? 6.835 1.985 5.893 1.00 98.81 159 LEU A C 1
ATOM 1202 O O . LEU A 1 159 ? 7.051 0.887 5.376 1.00 98.81 159 LEU A O 1
ATOM 1206 N N . ARG A 1 160 ? 6.650 2.124 7.212 1.00 98.81 160 ARG A N 1
ATOM 1207 C CA . ARG A 1 160 ? 6.636 0.983 8.135 1.00 98.81 160 ARG A CA 1
ATOM 1208 C C . ARG A 1 160 ? 5.464 0.040 7.861 1.00 98.81 160 ARG A C 1
ATOM 1210 O O . ARG A 1 160 ? 5.661 -1.171 7.893 1.00 98.81 160 ARG A O 1
ATOM 1217 N N . GLY A 1 161 ? 4.281 0.575 7.569 1.00 98.69 161 GLY A N 1
ATOM 1218 C CA . GLY A 1 161 ? 3.101 -0.199 7.183 1.00 98.69 161 GLY A CA 1
ATOM 1219 C C . GLY A 1 161 ? 3.296 -0.943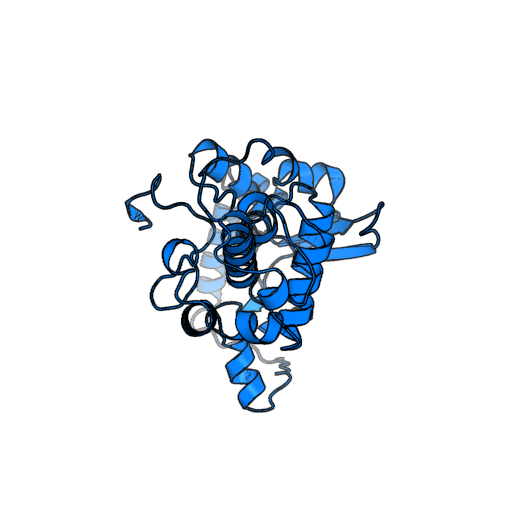 5.862 1.00 98.69 161 GLY A C 1
ATOM 1220 O O . GLY A 1 161 ? 3.017 -2.137 5.799 1.00 98.69 161 GLY A O 1
ATOM 1221 N N . ASN A 1 162 ? 3.857 -0.285 4.839 1.00 98.62 162 ASN A N 1
ATOM 1222 C CA . ASN A 1 162 ? 4.207 -0.920 3.564 1.00 98.62 162 ASN A CA 1
ATOM 1223 C C . ASN A 1 162 ? 5.169 -2.093 3.785 1.00 98.62 162 ASN A C 1
ATOM 1225 O O . ASN A 1 162 ? 4.888 -3.205 3.352 1.00 98.62 162 ASN A O 1
ATOM 1229 N N . HIS A 1 163 ? 6.269 -1.859 4.508 1.00 98.19 163 HIS A N 1
ATOM 1230 C CA . HIS A 1 163 ? 7.252 -2.895 4.839 1.00 98.19 163 HIS A CA 1
ATOM 1231 C C . HIS A 1 163 ? 6.605 -4.092 5.536 1.00 98.19 163 HIS A C 1
ATOM 1233 O O . HIS A 1 163 ? 6.892 -5.243 5.222 1.00 98.19 163 HIS A O 1
ATOM 1239 N N . LEU A 1 164 ? 5.727 -3.822 6.501 1.00 97.56 164 LEU A N 1
ATOM 1240 C CA . LEU A 1 164 ? 5.045 -4.860 7.255 1.00 97.56 164 LEU A CA 1
ATOM 1241 C C . LEU A 1 164 ? 4.113 -5.693 6.363 1.00 97.56 164 LEU A C 1
ATOM 1243 O O . LEU A 1 164 ? 4.113 -6.920 6.454 1.00 97.56 164 LEU A O 1
ATOM 1247 N N . CYS A 1 165 ? 3.354 -5.045 5.479 1.00 97.75 165 CYS A N 1
ATOM 1248 C CA . CYS A 1 165 ? 2.496 -5.730 4.515 1.00 97.75 165 CYS A CA 1
ATOM 1249 C C . CYS A 1 165 ? 3.301 -6.580 3.523 1.00 97.75 165 CYS A C 1
ATOM 1251 O O . CYS A 1 165 ? 2.913 -7.719 3.260 1.00 97.75 165 CYS A O 1
ATOM 1253 N N . ASP A 1 166 ? 4.431 -6.077 3.022 1.00 97.25 166 ASP A N 1
ATOM 1254 C CA . ASP A 1 166 ? 5.301 -6.819 2.104 1.00 97.25 166 ASP A CA 1
ATOM 1255 C C . ASP A 1 166 ? 5.895 -8.074 2.751 1.00 97.25 166 ASP A C 1
ATOM 1257 O O . ASP A 1 166 ? 5.838 -9.158 2.155 1.00 97.25 166 ASP A O 1
ATOM 1261 N N . ASP A 1 167 ? 6.399 -7.940 3.982 1.00 96.12 167 ASP A N 1
ATOM 1262 C CA . ASP A 1 167 ? 6.985 -9.034 4.764 1.00 96.12 167 ASP A CA 1
ATOM 1263 C C . ASP A 1 167 ? 5.958 -10.117 5.111 1.00 96.12 167 ASP A C 1
ATOM 1265 O O . ASP A 1 167 ? 6.242 -11.318 5.045 1.00 96.12 167 ASP A O 1
ATOM 1269 N N . LEU A 1 168 ? 4.753 -9.694 5.500 1.00 96.12 168 LEU A N 1
ATOM 1270 C CA . LEU A 1 168 ? 3.675 -10.590 5.916 1.00 96.12 168 LEU A CA 1
ATOM 1271 C C . LEU A 1 168 ? 2.861 -11.128 4.729 1.00 96.12 168 LEU A C 1
ATOM 1273 O O . LEU A 1 168 ? 2.121 -12.101 4.881 1.00 96.12 168 LEU A O 1
ATOM 1277 N N . GLY A 1 169 ? 3.013 -10.541 3.540 1.00 95.88 169 GLY A N 1
ATOM 1278 C CA . GLY A 1 169 ? 2.277 -10.917 2.336 1.00 95.88 169 GLY A CA 1
ATOM 1279 C C . GLY A 1 169 ? 0.807 -10.488 2.354 1.00 95.88 169 GLY A C 1
ATOM 1280 O O . GLY A 1 169 ? -0.042 -11.231 1.855 1.00 95.88 169 GLY A O 1
ATOM 1281 N N . VAL A 1 170 ? 0.519 -9.313 2.918 1.00 96.25 170 VAL A N 1
ATOM 1282 C CA . VAL A 1 170 ? -0.821 -8.717 3.048 1.00 96.25 170 VAL A CA 1
ATOM 1283 C C . VAL A 1 170 ? -1.041 -7.651 1.967 1.00 96.25 170 VAL A C 1
ATOM 1285 O O . VAL A 1 170 ? -0.146 -6.869 1.666 1.00 96.25 170 VAL A O 1
ATOM 1288 N N . ASP A 1 171 ? -2.239 -7.612 1.377 1.00 98.06 171 ASP A N 1
ATOM 1289 C CA . ASP A 1 171 ? -2.638 -6.561 0.428 1.00 98.06 171 ASP A CA 1
ATOM 1290 C C . ASP A 1 171 ? -2.876 -5.234 1.160 1.00 98.06 171 ASP A C 1
ATOM 1292 O O . ASP A 1 171 ? -3.810 -5.126 1.956 1.00 98.06 171 ASP A O 1
ATOM 1296 N N . THR A 1 172 ? -2.061 -4.220 0.870 1.00 98.25 172 THR A N 1
ATOM 1297 C CA . THR A 1 172 ? -2.127 -2.896 1.510 1.00 98.25 172 THR A CA 1
ATOM 1298 C C . THR A 1 172 ? -3.458 -2.195 1.263 1.00 98.25 172 THR A C 1
ATOM 1300 O O . THR A 1 172 ? -3.960 -1.521 2.161 1.00 98.25 172 THR A O 1
ATOM 1303 N N . ILE A 1 173 ? -4.067 -2.402 0.090 1.00 98.69 173 ILE A N 1
ATOM 1304 C CA . ILE A 1 173 ? -5.344 -1.783 -0.278 1.00 98.69 173 ILE A CA 1
ATOM 1305 C C . ILE A 1 173 ? -6.461 -2.338 0.596 1.00 98.69 173 ILE A C 1
ATOM 1307 O O . ILE A 1 173 ? -7.142 -1.596 1.304 1.00 98.69 173 ILE A O 1
ATOM 1311 N N . SER A 1 174 ? -6.629 -3.660 0.565 1.00 98.56 174 SER A N 1
ATOM 1312 C CA . SER A 1 174 ? -7.690 -4.332 1.314 1.00 98.56 174 SER A CA 1
ATOM 1313 C C . SER A 1 174 ? -7.501 -4.133 2.819 1.00 98.56 174 SER A C 1
ATOM 1315 O O . SER A 1 174 ? -8.459 -3.852 3.531 1.00 98.56 174 SER A O 1
ATOM 1317 N N . MET A 1 175 ? -6.257 -4.179 3.305 1.00 98.44 175 MET A N 1
ATOM 1318 C CA . MET A 1 175 ? -5.957 -3.931 4.713 1.00 98.44 175 MET A CA 1
ATOM 1319 C C . MET A 1 175 ? -6.311 -2.500 5.138 1.00 98.44 175 MET A C 1
ATOM 1321 O O . MET A 1 175 ? -7.017 -2.316 6.127 1.00 98.44 175 MET A O 1
ATOM 1325 N N . GLY A 1 176 ? -5.875 -1.492 4.376 1.00 98.56 176 GLY A N 1
ATOM 1326 C CA . GLY A 1 176 ? -6.182 -0.090 4.659 1.00 98.56 176 GLY A CA 1
ATOM 1327 C C . GLY A 1 176 ? -7.681 0.212 4.613 1.00 98.56 176 GLY A C 1
ATOM 1328 O O . GLY A 1 176 ? -8.182 0.956 5.451 1.00 98.56 176 GLY A O 1
ATOM 1329 N N . ASN A 1 177 ? -8.419 -0.412 3.689 1.00 98.38 177 ASN A N 1
ATOM 1330 C CA . ASN A 1 177 ? -9.873 -0.273 3.590 1.00 98.38 177 ASN A CA 1
ATOM 1331 C C . ASN A 1 177 ? -10.585 -0.842 4.829 1.00 98.38 177 ASN A C 1
ATOM 1333 O O . ASN A 1 177 ? -11.368 -0.149 5.472 1.00 98.38 177 ASN A O 1
ATOM 1337 N N . LEU A 1 178 ? -10.265 -2.081 5.213 1.00 98.75 178 LEU A N 1
ATOM 1338 C CA . LEU A 1 178 ? -10.927 -2.742 6.339 1.00 98.75 178 LEU A CA 1
ATOM 1339 C C . LEU A 1 178 ? -10.583 -2.092 7.681 1.00 98.75 178 LEU A C 1
ATOM 1341 O O . LEU A 1 178 ? -11.455 -1.979 8.540 1.00 98.75 178 LEU A O 1
ATOM 1345 N N . ILE A 1 179 ? -9.342 -1.631 7.862 1.00 98.81 179 ILE A N 1
ATOM 1346 C CA . ILE A 1 179 ? -8.964 -0.849 9.046 1.00 98.81 179 ILE A CA 1
ATOM 1347 C C . ILE A 1 179 ? -9.774 0.447 9.096 1.00 98.81 179 ILE A C 1
ATOM 1349 O O . ILE A 1 179 ? -10.330 0.764 10.144 1.00 98.81 179 ILE A O 1
ATOM 1353 N N . ALA A 1 180 ? -9.893 1.168 7.979 1.00 98.81 180 ALA A N 1
ATOM 1354 C CA . ALA A 1 180 ? -10.673 2.400 7.922 1.00 98.81 180 ALA A CA 1
ATOM 1355 C C . ALA A 1 180 ? -12.158 2.159 8.261 1.00 98.81 180 ALA A C 1
ATOM 1357 O O . ALA A 1 180 ? -12.735 2.916 9.041 1.00 98.81 180 ALA A O 1
ATOM 1358 N N . ALA A 1 181 ? -12.746 1.058 7.780 1.00 98.75 181 ALA A N 1
ATOM 1359 C CA . ALA A 1 181 ? -14.109 0.659 8.130 1.00 98.75 181 ALA A CA 1
ATOM 1360 C C . ALA A 1 181 ? -14.274 0.319 9.625 1.00 98.75 181 ALA A C 1
ATOM 1362 O O . ALA A 1 181 ? -15.302 0.643 10.218 1.00 98.75 181 ALA A O 1
ATOM 1363 N N . VAL A 1 182 ? -13.269 -0.303 10.257 1.00 98.69 182 VAL A N 1
ATOM 1364 C CA . VAL A 1 182 ? -13.263 -0.548 11.712 1.00 98.69 182 VAL A CA 1
ATOM 1365 C C . VAL A 1 182 ? -13.174 0.759 12.496 1.00 98.69 182 VAL A C 1
ATOM 1367 O O . VAL A 1 182 ? -13.915 0.928 13.463 1.00 98.69 182 VAL A O 1
ATOM 1370 N N . ILE A 1 183 ? -12.307 1.689 12.081 1.00 98.75 183 ILE A N 1
ATOM 1371 C CA . ILE A 1 183 ? -12.183 3.005 12.724 1.00 98.75 183 ILE A CA 1
ATOM 1372 C C . ILE A 1 183 ? -13.511 3.760 12.639 1.00 98.75 183 ILE A C 1
ATOM 1374 O O . ILE A 1 183 ? -14.011 4.235 13.657 1.00 98.75 183 ILE A O 1
ATOM 1378 N N . GLU A 1 184 ? -14.119 3.820 11.452 1.00 98.75 184 GLU A N 1
ATOM 1379 C CA . GLU A 1 184 ? -15.420 4.463 11.264 1.00 98.75 184 GLU A CA 1
ATOM 1380 C C . GLU A 1 184 ? -16.526 3.770 12.067 1.00 98.75 184 GLU A C 1
ATOM 1382 O O . GLU A 1 184 ? -17.351 4.436 12.692 1.00 98.75 184 GLU A O 1
ATOM 1387 N N . GLY A 1 185 ? -16.538 2.437 12.075 1.00 98.50 185 GLY A N 1
ATOM 1388 C CA . GLY A 1 185 ? -17.487 1.646 12.846 1.00 98.50 185 GLY A CA 1
ATOM 1389 C C . GLY A 1 185 ? -17.413 1.937 14.340 1.00 98.50 185 GLY A C 1
ATOM 1390 O O . GLY A 1 185 ? -18.446 2.076 14.990 1.00 98.50 185 GLY A O 1
ATOM 1391 N N . TYR A 1 186 ? -16.205 2.073 14.882 1.00 98.50 186 TYR A N 1
ATOM 1392 C CA . TYR A 1 186 ? -16.008 2.427 16.283 1.00 98.50 186 TYR A CA 1
ATOM 1393 C C . TYR A 1 186 ? -16.380 3.886 16.575 1.00 98.50 186 TYR A C 1
ATOM 1395 O O . TYR A 1 186 ? -17.087 4.146 17.545 1.00 98.50 186 TYR A O 1
ATOM 1403 N N . GLU A 1 187 ? -15.991 4.832 15.712 1.00 98.31 187 GLU A N 1
ATOM 1404 C CA . GLU A 1 187 ? -16.369 6.250 15.839 1.00 98.31 187 GLU A CA 1
ATOM 1405 C C . GLU A 1 187 ? -17.894 6.446 15.838 1.00 98.31 187 GLU A C 1
ATOM 1407 O O . GLU A 1 187 ? -18.415 7.281 16.575 1.00 98.31 187 GLU A O 1
ATOM 1412 N N . LYS A 1 188 ? -18.617 5.661 15.032 1.00 98.12 188 LYS A N 1
ATOM 1413 C CA . LYS A 1 188 ? -20.084 5.690 14.933 1.00 98.12 188 LYS A CA 1
ATOM 1414 C C . LYS A 1 188 ? -20.797 4.804 15.960 1.00 98.12 188 LYS A C 1
ATOM 1416 O O . LYS A 1 188 ? -22.001 4.595 15.825 1.00 98.12 188 LYS A O 1
ATOM 1421 N N . GLU A 1 189 ? -20.076 4.256 16.939 1.00 97.81 189 GLU A N 1
ATOM 1422 C CA . GLU A 1 189 ? -20.618 3.365 17.979 1.00 97.81 189 GLU A CA 1
ATOM 1423 C C . GLU A 1 189 ? -21.292 2.088 17.420 1.00 97.81 189 GLU A C 1
ATOM 1425 O O . GLU A 1 189 ? -22.106 1.446 18.083 1.00 97.81 189 GLU A O 1
ATOM 1430 N N . LEU A 1 190 ? -20.945 1.687 16.190 1.00 98.19 190 LEU A N 1
ATOM 1431 C CA . LEU A 1 190 ? -21.381 0.432 15.558 1.00 98.19 190 LEU A CA 1
ATOM 1432 C C . LEU A 1 190 ? -20.552 -0.768 16.037 1.00 98.19 190 LEU A C 1
ATOM 1434 O O . LEU A 1 190 ? -21.008 -1.913 15.955 1.00 98.19 190 LEU A O 1
ATOM 1438 N N . LEU A 1 191 ? -19.334 -0.501 16.508 1.00 98.19 191 LEU A N 1
ATOM 1439 C CA . LEU A 1 191 ? -18.460 -1.452 17.184 1.00 98.19 191 LEU A CA 1
ATOM 1440 C C . LEU A 1 191 ? -18.254 -1.021 18.630 1.00 98.19 191 LEU A C 1
ATOM 1442 O O . LEU A 1 191 ? -18.130 0.165 18.932 1.00 98.19 191 LEU A O 1
ATOM 1446 N N . THR A 1 192 ? -18.174 -2.004 19.518 1.00 98.00 192 THR A N 1
ATOM 1447 C CA . THR A 1 192 ? -17.868 -1.791 20.932 1.00 98.00 192 THR A CA 1
ATOM 1448 C C . THR A 1 192 ? -16.379 -1.979 21.207 1.00 98.00 192 THR A C 1
ATOM 1450 O O . THR A 1 192 ? -15.643 -2.536 20.395 1.00 98.00 192 THR A O 1
ATOM 1453 N N . LEU A 1 193 ? -15.915 -1.562 22.386 1.00 97.75 193 LEU A N 1
ATOM 1454 C CA . LEU A 1 193 ? -14.538 -1.823 22.811 1.00 97.75 193 LEU A CA 1
ATOM 1455 C C . LEU A 1 193 ? -14.223 -3.332 22.877 1.00 97.75 193 LEU A C 1
ATOM 1457 O O . LEU A 1 193 ? -13.100 -3.742 22.582 1.00 97.75 193 LEU A O 1
ATOM 1461 N N . ASP A 1 194 ? -15.221 -4.155 23.211 1.00 97.50 194 ASP A N 1
ATOM 1462 C CA . ASP A 1 194 ? -15.097 -5.614 23.256 1.00 97.50 194 ASP A CA 1
ATOM 1463 C C . ASP A 1 194 ? -14.894 -6.217 21.857 1.00 97.50 194 ASP A C 1
ATOM 1465 O O . ASP A 1 194 ? -14.131 -7.170 21.705 1.00 97.50 194 ASP A O 1
ATOM 1469 N N . ASP A 1 195 ? -15.502 -5.631 20.817 1.00 97.12 195 ASP A N 1
ATOM 1470 C CA . ASP A 1 195 ? -15.258 -6.024 19.421 1.00 97.12 195 ASP A CA 1
ATOM 1471 C C . ASP A 1 195 ? -13.813 -5.740 18.973 1.00 97.12 195 ASP A C 1
ATOM 1473 O O . ASP A 1 195 ? -13.332 -6.361 18.025 1.00 97.12 195 ASP A O 1
ATOM 1477 N N . LEU A 1 196 ? -13.121 -4.820 19.658 1.00 97.00 196 LEU A N 1
ATOM 1478 C CA . LEU A 1 196 ? -11.761 -4.366 19.353 1.00 97.00 196 LEU A CA 1
ATOM 1479 C C . LEU A 1 196 ? -10.694 -4.927 20.306 1.00 97.00 196 LEU A C 1
ATOM 1481 O O . LEU A 1 196 ? -9.609 -4.349 20.440 1.00 97.00 196 LEU A O 1
ATOM 1485 N N . ASP A 1 197 ? -10.988 -6.043 20.973 1.00 95.31 197 ASP A N 1
ATOM 1486 C CA . ASP A 1 197 ? -10.102 -6.706 21.939 1.00 95.31 197 ASP A CA 1
ATOM 1487 C C . ASP A 1 197 ? -9.726 -5.830 23.146 1.00 95.31 197 ASP A C 1
ATOM 1489 O O . ASP A 1 197 ? -8.604 -5.900 23.658 1.00 95.31 197 ASP A O 1
ATOM 1493 N N . GLY A 1 198 ? -10.629 -4.955 23.591 1.00 96.62 198 GLY A N 1
ATOM 1494 C CA . GLY A 1 198 ? -10.355 -4.067 24.721 1.00 96.62 198 GLY A CA 1
ATOM 1495 C C . GLY A 1 198 ? -9.466 -2.867 24.373 1.00 96.62 198 GLY A C 1
ATOM 1496 O O . GLY A 1 198 ? -9.084 -2.115 25.270 1.00 96.62 198 GLY A O 1
ATOM 1497 N N . LYS A 1 199 ? -9.105 -2.683 23.094 1.00 97.44 199 LYS A N 1
ATOM 1498 C CA . LYS A 1 199 ? -8.209 -1.617 22.629 1.00 97.44 199 LYS A CA 1
ATOM 1499 C C . LYS A 1 199 ? -8.953 -0.656 21.696 1.00 97.44 199 LYS A C 1
ATOM 1501 O O . LYS A 1 199 ? -9.293 -1.068 20.585 1.00 97.44 199 LYS A O 1
ATOM 1506 N N . PRO A 1 200 ? -9.171 0.612 22.091 1.00 97.44 200 PRO A N 1
ATOM 1507 C CA . PRO A 1 200 ? -9.823 1.580 21.217 1.00 97.44 200 PRO A CA 1
ATOM 1508 C C . PRO A 1 200 ? -8.949 1.868 19.990 1.00 97.44 200 PRO A C 1
ATOM 1510 O O . PRO A 1 200 ? -7.741 1.623 20.006 1.00 97.44 200 PRO A O 1
ATOM 1513 N N . ILE A 1 201 ? -9.559 2.406 18.937 1.00 98.25 201 ILE A N 1
ATOM 1514 C CA . ILE A 1 201 ? -8.851 2.878 17.746 1.00 98.25 201 ILE A CA 1
ATOM 1515 C C . ILE A 1 201 ? -9.469 4.188 17.259 1.00 98.25 201 ILE A C 1
ATOM 1517 O O . ILE A 1 201 ? -10.672 4.394 17.389 1.00 98.25 201 ILE A O 1
ATOM 1521 N N . GLY A 1 202 ? -8.650 5.072 16.700 1.00 98.31 202 GLY A N 1
ATOM 1522 C CA . GLY A 1 202 ? -9.101 6.304 16.060 1.00 98.31 202 GLY A CA 1
ATOM 1523 C C . GLY A 1 202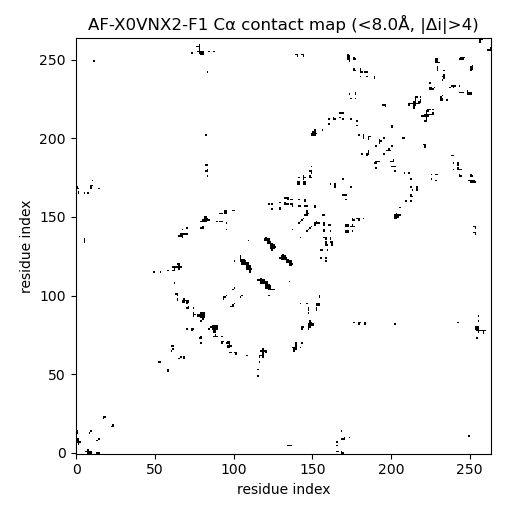 ? -8.343 6.578 14.766 1.00 98.31 202 GLY A C 1
ATOM 1524 O O . GLY A 1 202 ? -7.363 5.902 14.442 1.00 98.31 202 GLY A O 1
ATOM 1525 N N . TRP A 1 203 ? -8.789 7.591 14.027 1.00 98.62 203 TRP A N 1
ATOM 1526 C CA . TRP A 1 203 ? -8.081 8.056 12.838 1.00 98.62 203 TRP A CA 1
ATOM 1527 C C . TRP A 1 203 ? -6.674 8.538 13.195 1.00 98.62 203 TRP A C 1
ATOM 1529 O O . TRP A 1 203 ? -6.491 9.283 14.157 1.00 98.62 203 TRP A O 1
ATOM 1539 N N . GLY A 1 204 ? -5.681 8.126 12.409 1.00 98.44 204 GLY A N 1
ATOM 1540 C CA . GLY A 1 204 ? -4.281 8.475 12.643 1.00 98.44 204 GLY A CA 1
ATOM 1541 C C . GLY A 1 204 ? -3.609 7.721 13.797 1.00 98.44 204 GLY A C 1
ATOM 1542 O O . GLY A 1 204 ? -2.477 8.057 14.141 1.00 98.44 204 GLY A O 1
ATOM 1543 N N . ASP A 1 205 ? -4.250 6.705 14.394 1.00 98.56 205 ASP A N 1
ATOM 1544 C CA . ASP A 1 205 ? -3.631 5.866 15.431 1.00 98.56 205 ASP A CA 1
ATOM 1545 C C . ASP A 1 205 ? -2.587 4.915 14.827 1.00 98.56 205 ASP A C 1
ATOM 1547 O O . ASP A 1 205 ? -2.830 3.734 14.571 1.00 98.56 205 ASP A O 1
ATOM 1551 N N . GLU A 1 206 ? -1.394 5.457 14.590 1.00 98.62 206 GLU A N 1
ATOM 1552 C CA . GLU A 1 206 ? -0.276 4.751 13.969 1.00 98.62 206 GLU A CA 1
ATOM 1553 C C . GLU A 1 206 ? 0.020 3.399 14.626 1.00 98.62 206 GLU A C 1
ATOM 1555 O O . GLU A 1 206 ? 0.280 2.411 13.942 1.00 98.62 206 GLU A O 1
ATOM 1560 N N . GLN A 1 207 ? 0.017 3.346 15.961 1.00 98.50 207 GLN A N 1
ATOM 1561 C CA . GLN A 1 207 ? 0.381 2.127 16.669 1.00 98.50 207 GLN A CA 1
ATOM 1562 C C . GLN A 1 207 ? -0.699 1.066 16.493 1.00 98.50 207 GLN A C 1
ATOM 1564 O O . GLN A 1 207 ? -0.377 -0.064 16.120 1.00 98.50 207 GLN A O 1
ATOM 1569 N N . ARG A 1 208 ? -1.967 1.412 16.736 1.00 98.31 208 ARG A N 1
ATOM 1570 C CA . ARG A 1 208 ? -3.048 0.431 16.645 1.00 98.31 208 ARG A CA 1
ATOM 1571 C C . ARG A 1 208 ? -3.247 -0.052 15.211 1.00 98.31 208 ARG A C 1
ATOM 1573 O O . ARG A 1 208 ? -3.478 -1.242 15.015 1.00 98.31 208 ARG A O 1
ATOM 1580 N N . ILE A 1 209 ? -3.091 0.826 14.220 1.00 98.69 209 ILE A N 1
ATOM 1581 C CA . ILE A 1 209 ? -3.170 0.473 12.796 1.00 98.69 209 ILE A CA 1
ATOM 1582 C C . ILE A 1 209 ? -2.089 -0.554 12.433 1.00 98.69 209 ILE A C 1
ATOM 1584 O O . ILE A 1 209 ? -2.411 -1.595 11.864 1.00 98.69 209 ILE A O 1
ATOM 1588 N N . LEU A 1 210 ? -0.826 -0.324 12.816 1.00 98.75 210 LEU A N 1
ATOM 1589 C CA . LEU A 1 210 ? 0.251 -1.292 12.575 1.00 98.75 210 LEU A CA 1
ATOM 1590 C C . LEU A 1 210 ? 0.020 -2.617 13.325 1.00 98.75 210 LEU A C 1
ATOM 1592 O O . LEU A 1 210 ? 0.240 -3.685 12.755 1.00 98.75 210 LEU A O 1
ATOM 1596 N N . GLU A 1 211 ? -0.477 -2.570 14.568 1.00 98.50 211 GLU A N 1
ATOM 1597 C CA . GLU A 1 211 ? -0.856 -3.774 15.325 1.00 98.50 211 GLU A CA 1
ATOM 1598 C C . GLU A 1 211 ? -1.944 -4.589 14.602 1.00 98.50 211 GLU A C 1
ATOM 1600 O O . GLU A 1 211 ? -1.853 -5.816 14.549 1.00 98.50 211 GLU A O 1
ATOM 1605 N N . LEU A 1 212 ? -2.952 -3.935 14.010 1.00 98.69 212 LEU A N 1
ATOM 1606 C CA . LEU A 1 212 ? -4.017 -4.615 13.264 1.00 98.69 212 LEU A CA 1
ATOM 1607 C C . LEU A 1 212 ? -3.495 -5.330 12.013 1.00 98.69 212 LEU A C 1
ATOM 1609 O O . LEU A 1 212 ? -3.983 -6.417 11.701 1.00 98.69 212 LEU A O 1
ATOM 1613 N N . ILE A 1 213 ? -2.496 -4.772 11.320 1.00 98.69 213 ILE A N 1
ATOM 1614 C CA . ILE A 1 213 ? -1.845 -5.444 10.183 1.00 98.69 213 ILE A CA 1
ATOM 1615 C C . ILE A 1 213 ? -1.208 -6.761 10.654 1.00 98.69 213 ILE A C 1
ATOM 1617 O O . ILE A 1 213 ? -1.438 -7.815 10.055 1.00 98.69 213 ILE A O 1
ATOM 1621 N N . GLU A 1 214 ? -0.460 -6.733 11.763 1.00 98.50 214 GLU A N 1
ATOM 1622 C CA . GLU A 1 214 ? 0.174 -7.935 12.319 1.00 98.50 214 GLU A CA 1
ATOM 1623 C C . GLU A 1 214 ? -0.846 -8.976 12.788 1.00 98.50 214 GLU A C 1
ATOM 1625 O O . GLU A 1 214 ? -0.710 -10.160 12.472 1.00 98.50 214 GLU A O 1
ATOM 1630 N N . GLN A 1 215 ? -1.868 -8.543 13.531 1.00 98.50 215 GLN A N 1
ATOM 1631 C CA . GLN A 1 215 ? -2.937 -9.415 14.023 1.00 98.50 215 GLN A CA 1
ATOM 1632 C C . GLN A 1 215 ? -3.686 -10.075 12.864 1.00 98.50 215 GLN A C 1
ATOM 1634 O O . GLN A 1 215 ? -4.000 -11.264 12.925 1.00 98.50 215 GLN A O 1
ATOM 1639 N N . THR A 1 216 ? -3.934 -9.327 11.785 1.00 98.56 216 THR A N 1
ATOM 1640 C CA . THR A 1 216 ? -4.594 -9.843 10.580 1.00 98.56 216 THR A CA 1
ATOM 1641 C C . THR A 1 216 ? -3.753 -10.925 9.915 1.00 98.56 216 THR A C 1
ATOM 1643 O O . THR A 1 216 ? -4.248 -12.023 9.664 1.00 98.56 216 THR A O 1
ATOM 1646 N N . ALA A 1 217 ? -2.460 -10.671 9.702 1.00 97.69 217 ALA A N 1
ATOM 1647 C CA . ALA A 1 217 ? -1.560 -11.656 9.106 1.00 97.69 217 ALA A CA 1
ATOM 1648 C C . ALA A 1 217 ? -1.431 -12.942 9.941 1.00 97.69 217 ALA A C 1
ATOM 1650 O O . ALA A 1 217 ? -1.313 -14.034 9.385 1.00 97.69 217 ALA A O 1
ATOM 1651 N N . LYS A 1 218 ? -1.462 -12.819 11.274 1.00 97.94 218 LYS A N 1
ATOM 1652 C CA . LYS A 1 218 ? -1.380 -13.950 12.213 1.00 97.94 218 LYS A CA 1
ATOM 1653 C C . LYS A 1 218 ? -2.730 -14.628 12.472 1.00 97.94 218 LYS A C 1
ATOM 1655 O O . LYS A 1 218 ? -2.752 -15.691 13.085 1.00 97.94 218 LYS A O 1
ATOM 1660 N N . CYS A 1 219 ? -3.835 -14.056 11.984 1.00 97.31 219 CYS A N 1
ATOM 1661 C CA . CYS A 1 219 ? -5.201 -14.492 12.289 1.00 97.31 219 CYS A CA 1
ATOM 1662 C C . CYS A 1 219 ? -5.480 -14.541 13.804 1.00 97.31 219 CYS A C 1
ATOM 1664 O O . CYS A 1 219 ? -6.096 -15.481 14.305 1.00 97.31 219 CYS A O 1
ATOM 1666 N N . GLU A 1 220 ? -5.016 -13.528 14.534 1.00 97.38 220 GLU A N 1
ATOM 1667 C CA . GLU A 1 220 ? -5.164 -13.411 15.987 1.00 97.38 220 GLU A CA 1
ATOM 1668 C C . GLU A 1 220 ? -6.181 -12.324 16.342 1.00 97.38 220 GLU A C 1
ATOM 1670 O O . GLU A 1 220 ? -6.223 -11.269 15.706 1.00 97.38 220 GLU A O 1
ATOM 1675 N N . SER A 1 221 ? -6.977 -12.567 17.386 1.00 96.50 221 SER A N 1
ATOM 1676 C CA . SER A 1 221 ? -7.924 -11.592 17.948 1.00 96.50 221 SER A CA 1
ATOM 1677 C C . SER A 1 221 ? -8.851 -10.976 16.875 1.00 96.50 221 SER A C 1
ATOM 1679 O O . SER A 1 221 ? -9.328 -11.712 16.003 1.00 96.50 221 SER A O 1
ATOM 1681 N N . ILE A 1 222 ? -9.097 -9.658 16.869 1.00 97.56 222 ILE A N 1
ATOM 1682 C CA . ILE A 1 222 ? -9.836 -8.974 15.790 1.00 97.56 222 ILE A CA 1
ATOM 1683 C C . ILE A 1 222 ? -9.277 -9.265 14.386 1.00 97.56 222 ILE A C 1
ATOM 1685 O O . ILE A 1 222 ? -10.033 -9.353 13.413 1.00 97.56 222 ILE A O 1
ATOM 1689 N N . GLY A 1 223 ? -7.966 -9.483 14.273 1.00 98.06 223 GLY A N 1
ATOM 1690 C CA . GLY A 1 223 ? -7.291 -9.793 13.018 1.00 98.06 223 GLY A CA 1
ATOM 1691 C C . GLY A 1 223 ? -7.806 -11.065 12.344 1.00 98.06 223 GLY A C 1
ATOM 1692 O O . GLY A 1 223 ? -7.847 -11.124 11.118 1.00 98.06 223 GLY A O 1
ATOM 1693 N N . ALA A 1 224 ? -8.302 -12.047 13.106 1.00 98.31 224 ALA A N 1
ATOM 1694 C CA . ALA A 1 224 ? -8.955 -13.233 12.544 1.00 98.31 224 ALA A CA 1
ATOM 1695 C C . ALA A 1 224 ? -10.217 -12.884 11.734 1.00 98.31 224 ALA A C 1
ATOM 1697 O O . ALA A 1 224 ? -10.526 -13.554 10.750 1.00 98.31 224 ALA A O 1
ATOM 1698 N N . THR A 1 225 ? -10.935 -11.826 12.126 1.00 98.31 225 THR A N 1
ATOM 1699 C CA . THR A 1 225 ? -12.103 -11.324 11.388 1.00 98.31 225 THR A CA 1
ATOM 1700 C C . THR A 1 225 ? -11.664 -10.555 10.145 1.00 98.31 225 THR A C 1
ATOM 1702 O O . THR A 1 225 ? -12.189 -10.799 9.059 1.00 98.31 225 THR A O 1
ATOM 1705 N N . LEU A 1 226 ? -10.669 -9.672 10.279 1.00 98.38 226 LEU A N 1
ATOM 1706 C CA . LEU A 1 226 ? -10.141 -8.876 9.164 1.00 98.38 226 LEU A CA 1
ATOM 1707 C C . LEU A 1 226 ? -9.514 -9.747 8.065 1.00 98.38 226 LEU A C 1
ATOM 1709 O O . LEU A 1 226 ? -9.676 -9.460 6.880 1.00 98.38 226 LEU A O 1
ATOM 1713 N N . ALA A 1 227 ? -8.882 -10.864 8.435 1.00 98.12 227 ALA A N 1
ATOM 1714 C CA . ALA A 1 227 ? -8.264 -11.807 7.501 1.00 98.12 227 ALA A CA 1
ATOM 1715 C C . ALA A 1 227 ? -9.269 -12.468 6.538 1.00 98.12 227 ALA A C 1
ATOM 1717 O O . ALA A 1 227 ? -8.879 -13.019 5.508 1.00 98.12 227 ALA A O 1
ATOM 1718 N N . LEU A 1 228 ? -10.567 -12.412 6.853 1.00 97.75 228 LEU A N 1
ATOM 1719 C CA . LEU A 1 228 ? -11.642 -12.953 6.021 1.00 97.75 228 LEU A CA 1
ATOM 1720 C C . LEU A 1 228 ? -12.163 -11.952 4.971 1.00 97.75 228 LEU A C 1
ATOM 1722 O O . LEU A 1 228 ? -13.111 -12.272 4.243 1.00 97.75 228 LEU A O 1
ATOM 1726 N N . GLY A 1 229 ? -11.561 -10.761 4.882 1.00 97.88 229 GLY A N 1
ATOM 1727 C CA . GLY A 1 229 ? -11.947 -9.713 3.939 1.00 97.88 229 GLY A CA 1
ATOM 1728 C C . GLY A 1 229 ? -13.323 -9.111 4.234 1.00 97.88 229 GLY A C 1
ATOM 1729 O O . GLY A 1 229 ? -14.002 -9.487 5.194 1.00 97.88 229 GLY A O 1
ATOM 1730 N N . ALA A 1 230 ? -13.789 -8.226 3.356 1.00 98.06 230 ALA A N 1
ATOM 1731 C CA . ALA A 1 230 ? -15.053 -7.506 3.486 1.00 98.06 230 ALA A CA 1
ATOM 1732 C C . ALA A 1 230 ? -16.248 -8.420 3.781 1.00 98.06 230 ALA A C 1
ATOM 1734 O O . ALA A 1 230 ? -17.044 -8.152 4.677 1.00 98.06 230 ALA A O 1
ATOM 1735 N N . LYS A 1 231 ? -16.363 -9.550 3.073 1.00 97.50 231 LYS A N 1
ATOM 1736 C CA . LYS A 1 231 ? -17.463 -10.505 3.291 1.00 97.50 231 LYS A CA 1
ATOM 1737 C C . LYS A 1 231 ? -17.414 -11.155 4.672 1.00 97.50 231 LYS A C 1
ATOM 1739 O O . LYS A 1 231 ? -18.464 -11.418 5.254 1.00 97.50 231 LYS A O 1
ATOM 1744 N N . GLY A 1 232 ? -16.221 -11.452 5.183 1.00 97.75 232 GLY A N 1
ATOM 1745 C CA . GLY A 1 232 ? -16.053 -12.003 6.524 1.00 97.75 232 GLY A CA 1
ATOM 1746 C C . GLY A 1 232 ? -16.355 -10.981 7.611 1.00 97.75 232 GLY A C 1
ATOM 1747 O O . GLY A 1 232 ? -17.097 -11.291 8.544 1.00 97.75 232 GLY A O 1
ATOM 1748 N N . VAL A 1 233 ? -15.865 -9.753 7.430 1.00 98.44 233 VAL A N 1
ATOM 1749 C CA . VAL A 1 233 ? -16.166 -8.605 8.293 1.00 98.44 233 VAL A CA 1
ATOM 1750 C C . VAL A 1 233 ? -17.673 -8.369 8.362 1.00 98.44 233 VAL A C 1
ATOM 1752 O O . VAL A 1 233 ? -18.230 -8.382 9.453 1.00 98.44 233 VAL A O 1
ATOM 1755 N N . LEU A 1 234 ? -18.368 -8.282 7.225 1.00 98.62 234 LEU A N 1
ATOM 1756 C CA . LEU A 1 234 ? -19.823 -8.073 7.182 1.00 98.62 234 LEU A CA 1
ATOM 1757 C C . LEU A 1 234 ? -20.633 -9.262 7.709 1.00 98.62 234 LEU A C 1
ATOM 1759 O O . LEU A 1 234 ? -21.733 -9.085 8.223 1.00 98.62 234 LEU A O 1
ATOM 1763 N N . LYS A 1 235 ? -20.099 -10.485 7.630 1.00 98.31 235 LYS A N 1
ATOM 1764 C CA . LYS A 1 235 ? -20.724 -11.645 8.276 1.00 98.31 235 LYS A CA 1
ATOM 1765 C C . LYS A 1 235 ? -20.658 -11.541 9.803 1.00 98.31 235 LYS A C 1
ATOM 1767 O O . LYS A 1 235 ? -21.580 -12.000 10.475 1.00 98.31 235 LYS A O 1
ATOM 1772 N N . ARG A 1 236 ? -19.565 -10.999 10.349 1.00 98.00 236 ARG A N 1
ATOM 1773 C CA . ARG A 1 236 ? -19.373 -10.824 11.796 1.00 98.00 236 ARG A CA 1
ATOM 1774 C C . ARG A 1 236 ? -20.095 -9.584 12.324 1.00 98.00 236 ARG A C 1
ATOM 1776 O O . ARG A 1 236 ? -20.737 -9.679 13.366 1.00 98.00 236 ARG A O 1
ATOM 1783 N N . TRP A 1 237 ? -20.019 -8.477 11.593 1.00 98.25 237 TRP A N 1
ATOM 1784 C CA . TRP A 1 237 ? -20.612 -7.187 11.936 1.00 98.25 237 TRP A CA 1
ATOM 1785 C C . TRP A 1 237 ? -21.453 -6.646 10.772 1.00 98.25 237 TRP A C 1
ATOM 1787 O O . TRP A 1 237 ? -21.008 -5.758 10.039 1.00 98.25 237 TRP A O 1
ATOM 1797 N N . PRO A 1 238 ? -22.684 -7.157 10.589 1.00 98.25 238 PRO A N 1
ATOM 1798 C CA . PRO A 1 238 ? -23.583 -6.687 9.536 1.00 98.25 238 PRO A CA 1
ATOM 1799 C C . PRO A 1 238 ? -23.871 -5.184 9.611 1.00 98.25 238 PRO A C 1
ATOM 1801 O O . PRO A 1 238 ? -24.106 -4.547 8.591 1.00 98.25 238 PRO A O 1
ATOM 1804 N N . GLN A 1 239 ? -23.803 -4.592 10.806 1.00 98.19 239 GLN A N 1
ATOM 1805 C CA . GLN A 1 239 ? -24.000 -3.159 11.005 1.00 98.19 239 GLN A CA 1
ATOM 1806 C C . GLN A 1 239 ? -22.936 -2.278 10.321 1.00 98.19 239 GLN A C 1
ATOM 1808 O O . GLN A 1 239 ? -23.170 -1.085 10.146 1.00 98.19 239 GLN A O 1
ATOM 1813 N N . LEU A 1 240 ? -21.799 -2.844 9.892 1.00 98.25 240 LEU A N 1
ATOM 1814 C CA . LEU A 1 240 ? -20.777 -2.132 9.116 1.00 98.25 240 LEU A CA 1
ATOM 1815 C C . LEU A 1 240 ? -21.067 -2.080 7.608 1.00 98.25 240 LEU A C 1
ATOM 1817 O O . LEU A 1 240 ? -20.215 -1.616 6.855 1.00 98.25 240 LEU A O 1
ATOM 1821 N N . GLU A 1 241 ? -22.240 -2.520 7.139 1.00 97.19 241 GLU A N 1
ATOM 1822 C CA . GLU A 1 241 ? -22.602 -2.525 5.709 1.00 97.19 241 GLU A CA 1
ATOM 1823 C C . GLU A 1 241 ? -22.382 -1.171 5.017 1.00 97.19 241 GLU A C 1
ATOM 1825 O O . GLU A 1 241 ? -21.951 -1.128 3.870 1.00 97.19 241 GLU A O 1
ATOM 1830 N N . SER A 1 242 ? -22.608 -0.063 5.728 1.00 95.06 242 SER A N 1
ATOM 1831 C CA . SER A 1 242 ? -22.384 1.288 5.193 1.00 95.06 242 SER A CA 1
ATOM 1832 C C . SER A 1 242 ? -20.923 1.760 5.222 1.00 95.06 242 SER A C 1
ATOM 1834 O O . SER A 1 242 ? -20.605 2.733 4.546 1.00 95.06 242 SER A O 1
ATOM 1836 N N . ALA A 1 243 ? -20.051 1.090 5.981 1.00 97.56 243 ALA A N 1
ATOM 1837 C CA . ALA A 1 243 ? -18.642 1.449 6.145 1.00 97.56 243 ALA A CA 1
ATOM 1838 C C . ALA A 1 243 ? -17.692 0.536 5.348 1.00 97.56 243 ALA A C 1
ATOM 1840 O O . ALA A 1 243 ? -16.602 0.962 4.986 1.00 97.56 243 ALA A O 1
ATOM 1841 N N . VAL A 1 244 ? -18.061 -0.715 5.054 1.00 98.00 244 VAL A N 1
ATOM 1842 C CA . VAL A 1 244 ? -17.192 -1.632 4.292 1.00 98.00 244 VAL A CA 1
ATOM 1843 C C . VAL A 1 244 ? -17.385 -1.424 2.788 1.00 98.00 244 VAL A C 1
ATOM 1845 O O . VAL A 1 244 ? -18.360 -1.890 2.199 1.00 98.00 244 VAL A O 1
ATOM 1848 N N . LEU A 1 245 ? -16.420 -0.769 2.142 1.00 97.06 245 LEU A N 1
ATOM 1849 C CA . LEU A 1 245 ? -16.503 -0.387 0.730 1.00 97.06 245 LEU A CA 1
ATOM 1850 C C . LEU A 1 245 ? -15.913 -1.466 -0.183 1.00 97.06 245 LEU A C 1
ATOM 1852 O O . LEU A 1 245 ? -14.693 -1.601 -0.309 1.00 97.06 245 LEU A O 1
ATOM 1856 N N . HIS A 1 246 ? -16.778 -2.238 -0.848 1.00 97.56 246 HIS A N 1
ATOM 1857 C CA . HIS A 1 246 ? -16.349 -3.339 -1.710 1.00 97.56 246 HIS A CA 1
ATOM 1858 C C . HIS A 1 246 ? -17.242 -3.554 -2.941 1.00 97.56 246 HIS A C 1
ATOM 1860 O O . HIS A 1 246 ? -18.459 -3.382 -2.903 1.00 97.56 246 HIS A O 1
ATOM 1866 N N . VAL A 1 247 ? -16.675 -4.142 -3.998 1.00 97.31 247 VAL A N 1
ATOM 1867 C CA . VAL A 1 247 ? -17.430 -4.695 -5.135 1.00 97.31 247 VAL A CA 1
ATOM 1868 C C . VAL A 1 247 ? -17.137 -6.187 -5.247 1.00 97.31 247 VAL A C 1
ATOM 1870 O O . VAL A 1 247 ? -15.990 -6.615 -5.312 1.00 97.31 247 VAL A O 1
ATOM 1873 N N . LYS A 1 248 ? -18.190 -7.018 -5.238 1.00 97.06 248 LYS A N 1
ATOM 1874 C CA . LYS A 1 248 ? -18.093 -8.497 -5.291 1.00 97.06 248 LYS A CA 1
ATOM 1875 C C . LYS A 1 248 ? -17.267 -9.132 -4.153 1.00 97.06 248 LYS A C 1
ATOM 1877 O O . LYS A 1 248 ? -16.943 -10.320 -4.219 1.00 97.06 248 LYS A O 1
ATOM 1882 N N . GLY A 1 249 ? -17.034 -8.398 -3.065 1.00 97.00 249 GLY A N 1
ATOM 1883 C CA . GLY A 1 249 ? -16.228 -8.816 -1.915 1.00 97.00 249 GLY A CA 1
ATOM 1884 C C . GLY A 1 249 ? -14.742 -8.493 -2.037 1.00 97.00 249 GLY A C 1
ATOM 1885 O O . GLY A 1 249 ? -13.970 -9.071 -1.286 1.00 97.00 249 GLY A O 1
ATOM 1886 N N . LEU A 1 250 ? -14.361 -7.641 -2.990 1.00 98.19 250 LEU A N 1
ATOM 1887 C CA . LEU A 1 250 ? -13.029 -7.062 -3.095 1.00 98.19 250 LEU A CA 1
ATOM 1888 C C . LEU A 1 250 ? -13.123 -5.570 -2.770 1.00 98.19 250 LEU A C 1
ATOM 1890 O O . LEU A 1 250 ? -13.961 -4.868 -3.340 1.00 98.19 250 LEU A O 1
ATOM 1894 N N . GLU A 1 251 ? -12.285 -5.111 -1.854 1.00 98.19 251 GLU A N 1
ATOM 1895 C CA . GLU A 1 251 ? -12.273 -3.745 -1.338 1.00 98.19 251 GLU A CA 1
ATOM 1896 C C . GLU A 1 251 ? -11.951 -2.730 -2.447 1.00 98.19 251 GLU A C 1
ATOM 1898 O O . GLU A 1 251 ? -11.222 -3.032 -3.401 1.00 98.19 251 GLU A O 1
ATOM 1903 N N . GLN A 1 252 ? -12.506 -1.524 -2.350 1.00 96.81 252 GLN A N 1
ATOM 1904 C CA . GLN A 1 252 ? -12.237 -0.455 -3.313 1.00 96.81 252 GLN A CA 1
ATOM 1905 C C . GLN A 1 252 ? -10.771 0.008 -3.228 1.00 96.81 252 GLN A C 1
ATOM 1907 O O . GLN A 1 252 ? -10.217 0.134 -2.135 1.00 96.81 252 GLN A O 1
ATOM 1912 N N . SER A 1 253 ? -10.141 0.219 -4.389 1.00 96.94 253 SER A N 1
ATOM 1913 C CA . SER A 1 253 ? -8.798 0.807 -4.503 1.00 96.94 253 SER A CA 1
ATOM 1914 C C . SER A 1 253 ? -8.841 2.327 -4.347 1.00 96.94 253 SER A C 1
ATOM 1916 O O . SER A 1 253 ? -9.920 2.902 -4.239 1.00 96.94 253 SER A O 1
ATOM 1918 N N . ALA A 1 254 ? -7.686 2.984 -4.330 1.00 97.25 254 ALA A N 1
ATOM 1919 C CA . ALA A 1 254 ? -7.502 4.332 -3.816 1.00 97.25 254 ALA A CA 1
ATOM 1920 C C . ALA A 1 254 ? -8.034 5.469 -4.704 1.00 97.25 254 ALA A C 1
ATOM 1922 O O . AL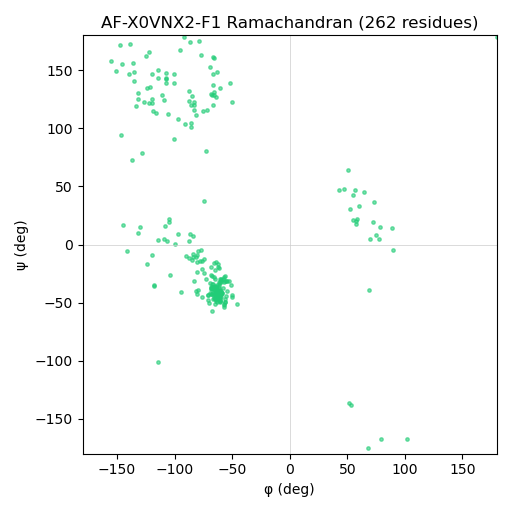A A 1 254 ? -7.433 6.530 -4.765 1.00 97.25 254 ALA A O 1
ATOM 1923 N N . TYR A 1 255 ? -9.169 5.287 -5.371 1.00 96.75 255 TYR A N 1
ATOM 1924 C CA . TYR A 1 255 ? -9.829 6.333 -6.138 1.00 96.75 255 TYR A CA 1
ATOM 1925 C C . TYR A 1 255 ? -11.275 6.465 -5.694 1.00 96.75 255 TYR A C 1
ATOM 1927 O O . TYR A 1 255 ? -12.050 5.506 -5.757 1.00 96.75 255 TYR A O 1
ATOM 1935 N N . ASP A 1 256 ? -11.652 7.666 -5.270 1.00 95.44 256 ASP A N 1
ATOM 1936 C CA . ASP A 1 256 ? -13.050 7.979 -5.035 1.00 95.44 256 ASP A CA 1
ATOM 1937 C C . ASP A 1 256 ? -13.780 8.193 -6.365 1.00 95.44 256 ASP A C 1
ATOM 1939 O O . ASP A 1 256 ? -13.508 9.129 -7.122 1.00 95.44 256 ASP A O 1
ATOM 1943 N N . CYS A 1 257 ? -14.733 7.314 -6.660 1.00 93.06 257 CYS A N 1
ATOM 1944 C CA . CYS A 1 257 ? -15.426 7.327 -7.941 1.00 93.06 257 CYS A CA 1
ATOM 1945 C C . CYS A 1 257 ? -16.544 8.383 -8.031 1.00 93.06 257 CYS A C 1
ATOM 1947 O O . CYS A 1 257 ? -17.090 8.577 -9.118 1.00 93.06 257 CYS A O 1
ATOM 1949 N N . ARG A 1 258 ? -16.879 9.113 -6.950 1.00 92.69 258 ARG A N 1
ATOM 1950 C CA . ARG A 1 258 ? -17.868 10.211 -7.007 1.00 92.69 258 ARG A CA 1
ATOM 1951 C C . ARG A 1 258 ? -17.380 11.353 -7.901 1.00 92.69 258 ARG A C 1
ATOM 1953 O O . ARG A 1 258 ? -18.179 11.926 -8.639 1.00 92.69 258 ARG A O 1
ATOM 1960 N N . GLY A 1 259 ? -16.074 11.636 -7.878 1.00 85.62 259 GLY A N 1
ATOM 1961 C CA . GLY A 1 259 ? -15.414 12.608 -8.760 1.00 85.62 259 GLY A CA 1
ATOM 1962 C C . GLY A 1 259 ? -15.027 12.050 -10.137 1.00 85.62 259 GLY A C 1
ATOM 1963 O O . GLY A 1 259 ? -14.698 12.814 -11.042 1.00 85.62 259 GLY A O 1
ATOM 1964 N N . ALA A 1 260 ? -15.106 10.730 -10.332 1.00 87.00 260 ALA A N 1
ATOM 1965 C CA . ALA A 1 260 ? -14.664 10.042 -11.544 1.00 87.00 260 ALA A CA 1
ATOM 1966 C C . ALA A 1 260 ? -15.671 8.968 -11.990 1.00 87.00 260 ALA A C 1
ATOM 1968 O O . ALA A 1 260 ? -15.418 7.770 -11.896 1.00 87.00 260 ALA A O 1
ATOM 1969 N N . SER A 1 261 ? -16.817 9.407 -12.519 1.00 84.75 261 SER A N 1
ATOM 1970 C CA . SER A 1 261 ? -17.954 8.530 -12.859 1.00 84.75 261 SER A CA 1
ATOM 1971 C C . SER A 1 261 ? -17.634 7.350 -13.788 1.00 84.75 261 SER A C 1
ATOM 1973 O O . SER A 1 261 ? -18.254 6.302 -13.657 1.00 84.75 261 SER A O 1
ATOM 1975 N N . SER A 1 262 ? -16.665 7.471 -14.703 1.00 91.19 262 SER A N 1
ATOM 1976 C CA . SER A 1 262 ? -16.252 6.357 -15.571 1.00 91.19 262 SER A CA 1
ATOM 1977 C C . SER A 1 262 ? -15.418 5.288 -14.858 1.00 91.19 262 SER A C 1
ATOM 1979 O O . SER A 1 262 ? -15.183 4.233 -15.440 1.00 91.19 262 SER A O 1
ATOM 1981 N N . MET A 1 263 ? -14.932 5.567 -13.644 1.00 88.38 263 MET A N 1
ATOM 1982 C CA . MET A 1 263 ? -14.224 4.605 -12.791 1.00 88.38 263 MET A CA 1
ATOM 1983 C C . MET A 1 263 ? -15.163 3.821 -11.855 1.00 88.38 263 MET A C 1
ATOM 1985 O O . MET A 1 263 ? -14.698 2.883 -11.210 1.00 88.38 263 MET A O 1
ATOM 1989 N N . ALA A 1 264 ? -16.445 4.205 -11.758 1.00 82.88 264 ALA A N 1
ATOM 1990 C CA . ALA A 1 264 ? -17.452 3.574 -10.896 1.00 82.88 264 ALA A CA 1
ATOM 1991 C C . ALA A 1 264 ? -18.009 2.253 -11.461 1.00 82.88 264 ALA A C 1
ATOM 1993 O O . ALA A 1 264 ? -18.118 2.121 -12.702 1.00 82.88 264 ALA A O 1
#

Organism: NCBI:txid412755

Solvent-accessible surface area (backbone atoms only — not comparable to full-atom values): 14286 Å² total; per-residue (Å²): 51,65,41,92,91,60,48,63,58,49,67,96,52,54,40,56,57,38,49,76,67,75,47,89,79,86,88,86,86,87,90,72,84,81,92,64,98,54,60,69,58,51,52,53,52,51,55,48,51,53,52,54,51,71,67,36,86,58,42,65,60,32,44,67,32,23,51,17,54,46,45,57,53,30,34,73,65,38,18,22,28,12,57,53,59,74,37,29,50,48,98,54,48,70,49,57,18,25,66,42,38,54,77,72,28,50,76,48,66,40,57,63,90,93,48,88,58,28,42,42,36,30,26,40,32,84,60,73,99,51,42,74,40,69,35,65,36,58,46,34,48,41,39,34,17,51,10,37,12,34,47,33,54,55,46,57,58,32,45,45,46,46,42,49,24,51,76,65,47,49,36,46,39,52,50,20,44,54,51,15,22,49,30,51,26,39,75,70,65,70,40,54,52,75,68,44,72,71,46,82,68,54,76,40,40,65,66,58,54,50,49,46,55,54,26,22,70,67,50,38,77,57,12,41,42,56,61,50,39,57,58,36,38,38,70,76,40,58,83,38,62,89,46,59,61,57,60,101,58,44,55,55,62,62,59,35,36,88,65,34,66,90,77,98

Mean predicted aligned error: 3.17 Å

Secondary structure (DSSP, 8-state):
-EETTTEE--STTHHHHHHHTT---------SPPP-S-HHHHHHHHHHHHHHHHHSTTHHHHHHHGGGGHHHHHHHTT-S-BTTTTBS--TTGGGGSHHHIIIIIEEEEE--TT-SS--EEEEE--SSTTTT-EEE---HHHHHHTTGGGT---HHHHHHHHHHHHHHT--HHHHHHHHHHHHHHHHTTSS-TGGGTT----TT-HHHHHHHHHHHHHT-THHHHHTTHHHHHHHH-GGGTTT--EETTEE--S--TTS-GGG-